Protein AF-K0DRG7-F1 (afdb_monomer_lite)

Secondary structure (DSSP, 8-state):
-----------PPPHHHHHHHSEETTEEEEEHHHHHTT-TTEEEEEEEEEE-TTS-EEEEEEEEETTHHHHHHHHHHHHHHHHHHHHHHHHHHHHHHHHHHHHHHHHHHHHHHHHHHHHHHHHHHHHHHHHHHHHH--HHHHHHHHHHHHHHHHHHHHHHHHHHHHHHHHHHHHHHHHHHHHHHHHHHHHHHHHHHHHTTEEEEEEEEEEEEETTEEEEEEEEEEEEETTS-EEEEE--HHHHHHHHHH--SHHHHHHHHT--TT--TT------

Radius of gyration: 38.52 Å; chains: 1; bounding box: 85×44×121 Å

Organism: NCBI:txid1229205

Structure (mmCIF, N/CA/C/O backbone):
data_AF-K0DRG7-F1
#
_entry.id   AF-K0DRG7-F1
#
loop_
_atom_site.group_PDB
_atom_site.id
_atom_site.type_symbol
_atom_site.label_atom_id
_atom_site.label_alt_id
_atom_site.label_comp_id
_atom_site.label_asym_id
_atom_site.label_entity_id
_atom_site.label_seq_id
_atom_site.pdbx_PDB_ins_code
_atom_site.Cartn_x
_atom_site.Cartn_y
_atom_site.Cartn_z
_atom_site.occupancy
_atom_site.B_iso_or_equiv
_atom_site.auth_seq_id
_atom_site.auth_comp_id
_atom_site.auth_asym_id
_atom_site.auth_atom_id
_atom_site.pdbx_PDB_model_num
ATOM 1 N N . MET A 1 1 ? 24.319 -29.461 -66.890 1.00 42.97 1 MET A N 1
ATOM 2 C CA . MET A 1 1 ? 23.673 -28.147 -66.687 1.00 42.97 1 MET A CA 1
ATOM 3 C C . MET A 1 1 ? 23.639 -27.873 -65.197 1.00 42.97 1 MET A C 1
ATOM 5 O O . MET A 1 1 ? 22.860 -28.497 -64.493 1.00 42.97 1 MET A O 1
ATOM 9 N N . ALA A 1 2 ? 24.553 -27.031 -64.718 1.00 39.72 2 ALA A N 1
ATOM 10 C CA . ALA A 1 2 ? 24.544 -26.534 -63.350 1.00 39.72 2 ALA A CA 1
ATOM 11 C C . ALA A 1 2 ? 23.590 -25.335 -63.303 1.00 39.72 2 ALA A C 1
ATOM 13 O O . ALA A 1 2 ? 23.830 -24.336 -63.978 1.00 39.72 2 ALA A O 1
ATOM 14 N N . ILE A 1 3 ? 22.486 -25.463 -62.570 1.00 45.25 3 ILE A N 1
ATOM 15 C CA . ILE A 1 3 ? 21.586 -24.344 -62.294 1.00 45.25 3 ILE A CA 1
ATOM 16 C C . ILE A 1 3 ? 22.176 -23.636 -61.076 1.00 45.25 3 ILE A C 1
ATOM 18 O O . ILE A 1 3 ? 22.049 -24.099 -59.946 1.00 45.25 3 ILE A O 1
ATOM 22 N N . LEU A 1 4 ? 22.915 -22.559 -61.347 1.00 39.53 4 LEU A N 1
ATOM 23 C CA . LEU A 1 4 ? 23.372 -21.602 -60.347 1.00 39.53 4 LEU A CA 1
ATOM 24 C C . LEU A 1 4 ? 22.133 -20.921 -59.753 1.00 39.53 4 LEU A C 1
ATOM 26 O O . LEU A 1 4 ? 21.532 -20.050 -60.380 1.00 39.53 4 LEU A O 1
ATOM 30 N N . SER A 1 5 ? 21.746 -21.324 -58.547 1.00 42.12 5 SER A N 1
ATOM 31 C CA . SER A 1 5 ? 20.811 -20.562 -57.727 1.00 42.12 5 SER A CA 1
ATOM 32 C C . SER A 1 5 ? 21.504 -19.273 -57.291 1.00 42.12 5 SER A C 1
ATOM 34 O O . SER A 1 5 ? 22.385 -19.298 -56.431 1.00 42.12 5 SER A O 1
ATOM 36 N N . LEU A 1 6 ? 21.128 -18.146 -57.900 1.00 44.09 6 LEU A N 1
ATOM 37 C CA . LEU A 1 6 ? 21.465 -16.828 -57.377 1.00 44.09 6 LEU A CA 1
ATOM 38 C C . LEU A 1 6 ? 20.760 -16.660 -56.027 1.00 44.09 6 LEU A C 1
ATOM 40 O O . LEU A 1 6 ? 19.561 -16.394 -55.968 1.00 44.09 6 LEU A O 1
ATOM 44 N N . ALA A 1 7 ? 21.507 -16.821 -54.938 1.00 47.91 7 ALA A N 1
ATOM 45 C CA . ALA A 1 7 ? 21.098 -16.305 -53.645 1.00 47.91 7 ALA A CA 1
ATOM 46 C C . ALA A 1 7 ? 21.121 -14.773 -53.738 1.00 47.91 7 ALA A C 1
ATOM 48 O O . ALA A 1 7 ? 22.188 -14.160 -53.764 1.00 47.91 7 ALA A O 1
ATOM 49 N N . LEU A 1 8 ? 19.943 -14.151 -53.824 1.00 41.03 8 LEU A N 1
ATOM 50 C CA . LEU A 1 8 ? 19.800 -12.729 -53.538 1.00 41.03 8 LEU A CA 1
ATOM 51 C C . LEU A 1 8 ? 20.093 -12.524 -52.048 1.00 41.03 8 LEU A C 1
ATOM 53 O O . LEU A 1 8 ? 19.202 -12.630 -51.209 1.00 41.03 8 LEU A O 1
ATOM 57 N N . SER A 1 9 ? 21.344 -12.221 -51.708 1.00 43.31 9 SER A N 1
ATOM 58 C CA . SER A 1 9 ? 21.658 -11.543 -50.455 1.00 43.31 9 SER A CA 1
ATOM 59 C C . SER A 1 9 ? 21.127 -10.116 -50.573 1.00 43.31 9 SER A C 1
ATOM 61 O O . SER A 1 9 ? 21.830 -9.209 -51.021 1.00 43.31 9 SER A O 1
ATOM 63 N N . GLY A 1 10 ? 19.851 -9.917 -50.243 1.00 41.44 10 GLY A N 1
ATOM 64 C CA . GLY A 1 10 ? 19.375 -8.580 -49.932 1.00 41.44 10 GLY A CA 1
ATOM 65 C C . GLY A 1 10 ? 20.238 -8.044 -48.794 1.00 41.44 10 GLY A C 1
ATOM 66 O O . GLY A 1 10 ? 20.389 -8.717 -47.775 1.00 41.44 10 GLY A O 1
ATOM 67 N N . CYS A 1 11 ? 20.816 -6.855 -48.962 1.00 50.50 11 CYS A N 1
ATOM 68 C CA . CYS A 1 11 ? 21.321 -6.049 -47.854 1.00 50.50 11 CYS A CA 1
ATOM 69 C C . CYS A 1 11 ? 20.120 -5.637 -46.985 1.00 50.50 11 CYS A C 1
ATOM 71 O O . CYS A 1 11 ? 19.669 -4.494 -47.026 1.00 50.50 11 CYS A O 1
ATOM 73 N N . GLY A 1 12 ? 19.518 -6.606 -46.298 1.00 52.09 12 GLY A N 1
ATOM 74 C CA . GLY A 1 12 ? 18.404 -6.401 -45.391 1.00 52.09 12 GLY A CA 1
ATOM 75 C C . GLY A 1 12 ? 18.933 -5.716 -44.146 1.00 52.09 12 GLY A C 1
ATOM 76 O O . GLY A 1 12 ? 19.851 -6.225 -43.505 1.00 52.09 12 GLY A O 1
ATOM 77 N N . ARG A 1 13 ? 18.387 -4.541 -43.827 1.00 65.19 13 ARG A N 1
ATOM 78 C CA . ARG A 1 13 ? 18.571 -3.932 -42.506 1.00 65.19 13 ARG A CA 1
ATOM 79 C C . ARG A 1 13 ? 18.135 -4.944 -41.448 1.00 65.19 13 ARG A C 1
ATOM 81 O O . ARG A 1 13 ? 17.133 -5.627 -41.653 1.00 65.19 13 ARG A O 1
ATOM 88 N N . SER A 1 14 ? 18.878 -5.043 -40.348 1.00 87.44 14 SER A N 1
ATOM 89 C CA . SER A 1 14 ? 18.466 -5.912 -39.245 1.00 87.44 14 SER A CA 1
ATOM 90 C C . SER A 1 14 ? 17.139 -5.423 -38.651 1.00 87.44 14 SER A C 1
ATOM 92 O O . SER A 1 14 ? 16.762 -4.254 -38.798 1.00 87.44 14 SER A O 1
ATOM 94 N N . GLU A 1 15 ? 16.409 -6.290 -37.954 1.00 91.44 15 GLU A N 1
ATOM 95 C CA . GLU A 1 15 ? 15.180 -5.894 -37.261 1.00 91.44 15 GLU A CA 1
ATOM 96 C C . GLU A 1 15 ? 15.457 -4.802 -36.217 1.00 91.44 15 GLU A C 1
ATOM 98 O O . GLU A 1 15 ? 14.651 -3.887 -36.053 1.00 91.44 15 GLU A O 1
ATOM 103 N N . ILE A 1 16 ? 16.638 -4.830 -35.589 1.00 94.56 16 ILE A N 1
ATOM 104 C CA . ILE A 1 16 ? 17.110 -3.770 -34.687 1.00 94.56 16 ILE A CA 1
ATOM 105 C C . ILE A 1 16 ? 17.242 -2.441 -35.439 1.00 94.56 16 ILE A C 1
ATOM 107 O O . ILE A 1 16 ? 16.721 -1.428 -34.976 1.00 94.56 16 ILE A O 1
ATOM 111 N N . ASP A 1 17 ? 17.883 -2.429 -36.611 1.00 94.38 17 ASP A N 1
ATOM 112 C CA . ASP A 1 17 ? 18.026 -1.210 -37.423 1.00 94.38 17 ASP A CA 1
ATOM 113 C C . ASP A 1 17 ? 16.666 -0.669 -37.884 1.00 94.38 17 ASP A C 1
ATOM 115 O O . ASP A 1 17 ? 16.468 0.543 -37.977 1.00 94.38 17 ASP A O 1
ATOM 119 N N . THR A 1 18 ? 15.713 -1.567 -38.147 1.00 94.50 18 THR A N 1
ATOM 120 C CA . THR A 1 18 ? 14.335 -1.215 -38.518 1.00 94.50 18 THR A CA 1
ATOM 121 C C . THR A 1 18 ? 13.626 -0.492 -37.373 1.00 94.50 18 THR A C 1
ATOM 123 O O . THR A 1 18 ? 13.052 0.580 -37.582 1.00 94.50 18 THR A O 1
ATOM 126 N N . VAL A 1 19 ? 13.726 -1.010 -36.144 1.00 96.31 19 VAL A N 1
ATOM 127 C CA . VAL A 1 19 ? 13.181 -0.337 -34.953 1.00 96.31 19 VAL A CA 1
ATOM 128 C C . VAL A 1 19 ? 13.876 0.997 -34.715 1.00 96.31 19 VAL A C 1
ATOM 130 O O . VAL A 1 19 ? 13.210 2.019 -34.585 1.00 96.31 19 VAL A O 1
ATOM 133 N N . LYS A 1 20 ? 15.209 1.025 -34.735 1.00 96.62 20 LYS A N 1
ATOM 134 C CA . LYS A 1 20 ? 16.002 2.242 -34.521 1.00 96.62 20 LYS A CA 1
ATOM 135 C C . LYS A 1 20 ? 15.652 3.382 -35.475 1.00 96.62 20 LYS A C 1
ATOM 137 O O . LYS A 1 20 ? 15.622 4.539 -35.055 1.00 96.62 20 LYS A O 1
ATOM 142 N N . ALA A 1 21 ? 15.373 3.062 -36.738 1.00 95.62 21 ALA A N 1
ATOM 143 C CA . ALA A 1 21 ? 15.009 4.032 -37.767 1.00 95.62 21 ALA A CA 1
ATOM 144 C C . ALA A 1 21 ? 13.535 4.480 -37.715 1.00 95.62 21 ALA A C 1
ATOM 146 O O . ALA A 1 21 ? 13.167 5.426 -38.412 1.00 95.62 21 ALA A O 1
ATOM 147 N N . THR A 1 22 ? 12.688 3.821 -36.921 1.00 95.44 22 THR A N 1
ATOM 148 C CA . THR A 1 22 ? 11.259 4.144 -36.835 1.00 95.44 22 THR A CA 1
ATOM 149 C C . THR A 1 22 ? 11.039 5.423 -36.028 1.00 95.44 22 THR A C 1
ATOM 151 O O . THR A 1 22 ? 11.614 5.596 -34.950 1.00 95.44 22 THR A O 1
ATOM 154 N N . ALA A 1 23 ? 10.203 6.323 -36.557 1.00 95.44 23 ALA A N 1
ATOM 155 C CA . ALA A 1 23 ? 9.809 7.557 -35.883 1.00 95.44 23 ALA A CA 1
ATOM 156 C C . ALA A 1 23 ? 8.983 7.257 -34.623 1.00 95.44 23 ALA A C 1
ATOM 158 O O . ALA A 1 23 ? 8.126 6.372 -34.624 1.00 95.44 23 ALA A O 1
ATOM 159 N N . VAL A 1 24 ? 9.218 8.011 -33.552 1.00 92.75 24 VAL A N 1
ATOM 160 C CA . VAL A 1 24 ? 8.473 7.860 -32.302 1.00 92.75 24 VAL A CA 1
ATOM 161 C C . VAL A 1 24 ? 7.057 8.420 -32.498 1.00 92.75 24 VAL A C 1
ATOM 163 O O . VAL A 1 24 ? 6.919 9.593 -32.840 1.00 92.75 24 VAL A O 1
ATOM 166 N N . PRO A 1 25 ? 5.978 7.648 -32.256 1.00 89.25 25 PRO A N 1
ATOM 167 C CA . PRO A 1 25 ? 4.611 8.127 -32.496 1.00 89.25 25 PRO A CA 1
ATOM 168 C C . PRO A 1 25 ? 4.225 9.380 -31.695 1.00 89.25 25 PRO A C 1
ATOM 170 O O . PRO A 1 25 ? 3.338 10.126 -32.099 1.00 89.25 25 PRO A O 1
ATOM 173 N N . GLN A 1 26 ? 4.859 9.591 -30.539 1.00 87.56 26 GLN A N 1
ATOM 174 C CA . GLN A 1 26 ? 4.627 10.736 -29.656 1.00 87.56 26 GLN A CA 1
ATOM 175 C C . GLN A 1 26 ? 5.288 12.023 -30.165 1.00 87.56 26 GLN A C 1
ATOM 177 O O . GLN A 1 26 ? 4.790 13.103 -29.859 1.00 87.56 26 GLN A O 1
ATOM 182 N N . ASP A 1 27 ? 6.384 11.905 -30.917 1.00 90.44 27 ASP A N 1
ATOM 183 C CA . ASP A 1 27 ? 7.115 13.022 -31.507 1.00 90.44 27 ASP A CA 1
ATOM 184 C C . ASP A 1 27 ? 7.901 12.535 -32.733 1.00 90.44 27 ASP A C 1
ATOM 186 O O . ASP A 1 27 ? 8.969 11.928 -32.623 1.00 90.44 27 ASP A O 1
ATOM 190 N N . ALA A 1 28 ? 7.365 12.825 -33.919 1.00 91.50 28 ALA A N 1
ATOM 191 C CA . ALA A 1 28 ? 7.943 12.387 -35.185 1.00 91.50 28 ALA A CA 1
ATOM 192 C C . ALA A 1 28 ? 9.270 13.088 -35.540 1.00 91.50 28 ALA A C 1
ATOM 194 O O . ALA A 1 28 ? 9.889 12.728 -36.542 1.00 91.50 28 ALA A O 1
ATOM 195 N N . THR A 1 29 ? 9.722 14.072 -34.752 1.00 93.12 29 THR A N 1
ATOM 196 C CA . THR A 1 29 ? 11.064 14.661 -34.906 1.00 93.12 29 THR A CA 1
ATOM 197 C C . THR A 1 29 ? 12.173 13.732 -34.398 1.00 93.12 29 THR A C 1
ATOM 199 O O . THR A 1 29 ? 13.338 13.914 -34.755 1.00 93.12 29 THR A O 1
ATOM 202 N N . HIS A 1 30 ? 11.809 12.699 -33.632 1.00 93.81 30 HIS A N 1
ATOM 203 C CA . HI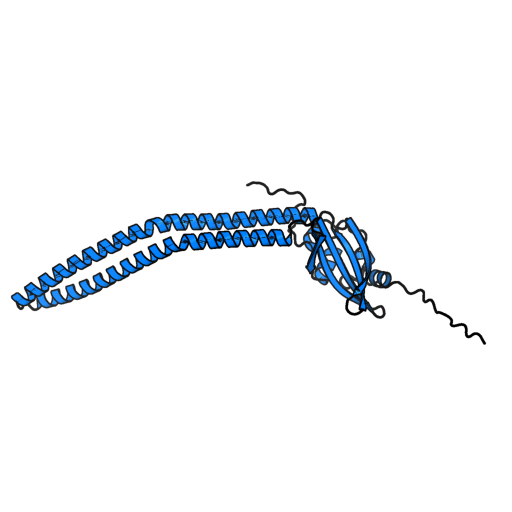S A 1 30 ? 12.711 11.692 -33.090 1.00 93.81 30 HIS A CA 1
ATOM 204 C C . HIS A 1 30 ? 12.461 10.308 -33.699 1.00 93.81 30 HIS A C 1
ATOM 206 O O . HIS A 1 30 ? 11.327 9.903 -33.950 1.00 93.81 30 HIS A O 1
ATOM 212 N N . THR A 1 31 ? 13.533 9.534 -33.869 1.00 96.56 31 THR A N 1
ATOM 213 C CA . THR A 1 31 ? 13.463 8.070 -34.008 1.00 96.56 31 THR A CA 1
ATOM 214 C C . THR A 1 31 ? 13.705 7.385 -32.666 1.00 96.56 31 THR A C 1
ATOM 216 O O . THR A 1 31 ? 14.250 8.008 -31.747 1.00 96.56 31 THR A O 1
ATOM 219 N N . TYR A 1 32 ? 13.363 6.096 -32.549 1.00 96.38 32 TYR A N 1
ATOM 220 C CA . TYR A 1 32 ? 13.663 5.327 -31.334 1.00 96.38 32 TYR A CA 1
ATOM 221 C C . TYR A 1 32 ? 15.152 5.338 -30.973 1.00 96.38 32 TYR A C 1
ATOM 223 O O . TYR A 1 32 ? 15.476 5.433 -29.793 1.00 96.38 32 TYR A O 1
ATOM 231 N N . ASP A 1 33 ? 16.053 5.320 -31.958 1.00 96.19 33 ASP A N 1
ATOM 232 C CA . ASP A 1 33 ? 17.493 5.463 -31.705 1.00 96.19 33 ASP A CA 1
ATOM 233 C C . ASP A 1 33 ? 17.803 6.811 -31.035 1.00 96.19 33 ASP A C 1
ATOM 235 O O . ASP A 1 33 ? 18.326 6.859 -29.926 1.00 96.19 33 ASP A O 1
ATOM 239 N N . THR A 1 34 ? 17.365 7.926 -31.630 1.00 94.75 34 THR A N 1
ATOM 240 C CA . THR A 1 34 ? 17.645 9.267 -31.077 1.00 94.75 34 THR A CA 1
ATOM 241 C C . THR A 1 34 ? 17.002 9.517 -29.706 1.00 94.75 34 THR A C 1
ATOM 243 O O . THR A 1 34 ? 17.569 10.237 -28.873 1.00 94.75 34 THR A O 1
ATOM 246 N N . ALA A 1 35 ? 15.834 8.916 -29.457 1.00 94.38 35 ALA A N 1
ATOM 247 C CA . ALA A 1 35 ? 15.142 9.008 -28.180 1.00 94.38 35 ALA A CA 1
ATOM 248 C C . ALA A 1 35 ? 15.889 8.229 -27.084 1.00 94.38 35 ALA A C 1
ATOM 250 O O . ALA A 1 35 ? 16.091 8.748 -25.988 1.00 94.38 35 ALA A O 1
ATOM 251 N N . LEU A 1 36 ? 16.348 7.010 -27.383 1.00 96.06 36 LEU A N 1
ATOM 252 C CA . LEU A 1 36 ? 16.881 6.079 -26.384 1.00 96.06 36 LEU A CA 1
ATOM 253 C C . LEU A 1 36 ? 18.401 6.173 -26.182 1.00 96.06 36 LEU A C 1
ATOM 255 O O . LEU A 1 36 ? 18.897 5.790 -25.120 1.00 96.06 36 LEU A O 1
ATOM 259 N N . SER A 1 37 ? 19.152 6.704 -27.148 1.00 92.75 37 SER A N 1
ATOM 260 C CA . SER A 1 37 ? 20.609 6.851 -27.047 1.00 92.75 37 SER A CA 1
ATOM 261 C C . SER A 1 37 ? 21.047 7.988 -26.115 1.00 92.75 37 SER A C 1
ATOM 263 O O . SER A 1 37 ? 20.345 8.983 -25.946 1.00 92.75 37 SER A O 1
ATOM 265 N N . ASN A 1 38 ? 22.254 7.874 -25.545 1.00 89.06 38 ASN A N 1
ATOM 266 C CA . ASN A 1 38 ? 22.952 8.940 -24.803 1.00 89.06 38 ASN A CA 1
ATOM 267 C C . ASN A 1 38 ? 22.143 9.589 -23.659 1.00 89.06 38 ASN A C 1
ATOM 269 O O . ASN A 1 38 ? 22.305 10.775 -23.371 1.00 89.06 38 ASN A O 1
ATOM 273 N N . ARG A 1 39 ? 21.244 8.838 -23.013 1.00 94.44 39 ARG A N 1
ATOM 274 C CA . ARG A 1 39 ? 20.448 9.339 -21.881 1.00 94.44 39 ARG A CA 1
ATOM 275 C C . ARG A 1 39 ? 21.298 9.358 -20.613 1.00 94.44 39 ARG A C 1
ATOM 277 O O . ARG A 1 39 ? 21.927 8.354 -20.290 1.00 94.44 39 ARG A O 1
ATOM 284 N N . SER A 1 40 ? 21.300 10.465 -19.870 1.00 94.31 40 SER A N 1
ATOM 285 C CA . SER A 1 40 ? 22.054 10.569 -18.609 1.00 94.31 40 SER A CA 1
ATOM 286 C C . SER A 1 40 ? 21.462 9.705 -17.490 1.00 94.31 40 SER A C 1
ATOM 288 O O . SER A 1 40 ? 22.193 9.310 -16.579 1.00 94.31 40 SER A O 1
ATOM 290 N N . SER A 1 41 ? 20.177 9.353 -17.608 1.00 94.75 41 SER A N 1
ATOM 291 C CA . SER A 1 41 ? 19.481 8.342 -16.808 1.00 94.75 41 SER A CA 1
ATOM 292 C C . SER A 1 41 ? 20.005 6.919 -17.027 1.00 94.75 41 SER A C 1
ATOM 294 O O . SER A 1 41 ? 19.775 6.045 -16.190 1.00 94.75 41 SER A O 1
ATOM 296 N N . CYS A 1 42 ? 20.721 6.665 -18.129 1.00 96.88 42 CYS A N 1
ATOM 297 C CA . CYS A 1 42 ? 21.173 5.338 -18.514 1.00 96.88 42 CYS A CA 1
ATOM 298 C C . CYS A 1 42 ? 22.654 5.124 -18.211 1.00 96.88 42 CYS A C 1
ATOM 300 O O . CYS A 1 42 ? 23.522 5.825 -18.725 1.00 96.88 42 CYS A O 1
ATOM 302 N N . LYS A 1 43 ? 22.964 4.117 -17.393 1.00 95.75 43 LYS A N 1
ATOM 303 C CA . LYS A 1 43 ? 24.348 3.730 -17.096 1.00 95.75 43 LYS A CA 1
ATOM 304 C C . LYS A 1 43 ? 24.952 2.873 -18.205 1.00 95.75 43 LYS A C 1
ATOM 306 O O . LYS A 1 43 ? 26.132 3.012 -18.515 1.00 95.75 43 LYS A O 1
ATOM 311 N N . LYS A 1 44 ? 24.162 1.951 -18.747 1.00 95.56 44 LYS A N 1
ATOM 312 C CA . LYS A 1 44 ? 24.544 1.064 -19.845 1.00 95.56 44 LYS A CA 1
ATOM 313 C C . LYS A 1 44 ? 23.289 0.657 -20.592 1.00 95.56 44 LYS A C 1
ATOM 315 O O . LYS A 1 44 ? 22.337 0.217 -19.949 1.00 95.56 44 LYS A O 1
ATOM 320 N N . ASP A 1 45 ? 23.325 0.741 -21.912 1.00 96.19 45 ASP A N 1
ATOM 321 C CA . ASP A 1 45 ? 22.271 0.229 -22.769 1.00 96.19 45 ASP A CA 1
ATOM 322 C C . ASP A 1 45 ? 22.724 -0.928 -23.662 1.00 96.19 45 ASP A C 1
ATOM 324 O O . ASP A 1 45 ? 23.914 -1.122 -23.926 1.00 96.19 45 ASP A O 1
ATOM 328 N N . GLU A 1 46 ? 21.754 -1.725 -24.095 1.00 96.25 46 GLU A N 1
ATOM 329 C CA . GLU A 1 46 ? 21.940 -2.802 -25.054 1.00 96.25 46 GLU A CA 1
ATOM 330 C C . GLU A 1 46 ? 20.697 -2.985 -25.926 1.00 96.25 46 GLU A C 1
ATOM 332 O O . GLU A 1 46 ? 19.565 -2.751 -25.499 1.00 96.25 46 GLU A O 1
ATOM 337 N N . TRP A 1 47 ? 20.938 -3.417 -27.161 1.00 97.25 47 TRP A N 1
ATOM 338 C CA . TRP A 1 47 ? 19.910 -3.815 -28.110 1.00 97.25 47 TRP A CA 1
ATOM 339 C C . TRP A 1 47 ? 20.121 -5.276 -28.459 1.00 97.25 47 TRP A C 1
ATOM 341 O O . TRP A 1 47 ? 21.238 -5.681 -28.788 1.00 97.25 47 TRP A O 1
ATOM 351 N N . HIS A 1 48 ? 19.053 -6.059 -28.444 1.00 95.81 48 HIS A N 1
ATOM 352 C CA . HIS A 1 48 ? 19.094 -7.428 -28.938 1.00 95.81 48 HIS A CA 1
ATOM 353 C C . HIS A 1 48 ? 17.772 -7.805 -29.601 1.00 95.81 48 HIS A C 1
ATOM 355 O O . HIS A 1 48 ? 16.784 -7.073 -29.540 1.00 95.81 48 HIS A O 1
ATOM 361 N N . SER A 1 49 ? 17.785 -8.929 -30.309 1.00 95.19 49 SER A N 1
ATOM 362 C CA . SER A 1 49 ? 16.588 -9.491 -30.920 1.00 95.19 49 SER A CA 1
ATOM 363 C C . SER A 1 49 ? 16.504 -10.977 -30.616 1.00 95.19 49 SER A C 1
ATOM 365 O O . SER A 1 49 ? 17.522 -11.670 -30.566 1.00 95.19 49 SER A O 1
ATOM 367 N N . PHE A 1 50 ? 15.289 -11.461 -30.391 1.00 94.38 50 PHE A N 1
ATOM 368 C CA . PHE A 1 50 ? 15.020 -12.857 -30.074 1.00 94.38 50 PHE A CA 1
ATOM 369 C C . PHE A 1 50 ? 13.652 -13.283 -30.613 1.00 94.38 50 PHE A C 1
ATOM 371 O O . PHE A 1 50 ? 12.869 -12.468 -31.107 1.00 94.38 50 PHE A O 1
ATOM 378 N N . LYS A 1 51 ? 13.373 -14.587 -30.556 1.00 93.38 51 LYS A N 1
ATOM 379 C CA . LYS A 1 51 ? 12.059 -15.150 -30.873 1.00 93.38 51 LYS A CA 1
ATOM 380 C C . LYS A 1 51 ? 11.289 -15.389 -29.583 1.00 93.38 51 LYS A C 1
ATOM 382 O O . LYS A 1 51 ? 11.829 -16.005 -28.669 1.00 93.38 51 LYS A O 1
ATOM 387 N N . ASP A 1 52 ? 10.055 -14.901 -29.509 1.00 91.31 52 ASP A N 1
ATOM 388 C CA . ASP A 1 52 ? 9.174 -15.217 -28.382 1.00 91.31 52 ASP A CA 1
ATOM 389 C C . ASP A 1 52 ? 8.594 -16.641 -28.484 1.00 91.31 52 ASP A C 1
ATOM 391 O O . ASP A 1 52 ? 8.845 -17.370 -29.446 1.00 91.31 52 ASP A O 1
ATOM 395 N N . GLU A 1 53 ? 7.783 -17.034 -27.501 1.00 92.44 53 GLU A N 1
ATOM 396 C CA . GLU A 1 53 ? 7.145 -18.360 -27.432 1.00 92.44 53 GLU A CA 1
ATOM 397 C C . GLU A 1 53 ? 6.246 -18.678 -28.641 1.00 92.44 53 GLU A C 1
ATOM 399 O O . GLU A 1 53 ? 5.975 -19.840 -28.936 1.00 92.44 53 GLU A O 1
ATOM 404 N N . THR A 1 54 ? 5.811 -17.652 -29.376 1.00 91.88 54 THR A N 1
ATOM 405 C CA . THR A 1 54 ? 4.993 -17.773 -30.591 1.00 91.88 54 THR A CA 1
ATOM 406 C C . THR A 1 54 ? 5.808 -17.611 -31.878 1.00 91.88 54 THR A C 1
ATOM 408 O O . THR A 1 54 ? 5.244 -17.465 -32.963 1.00 91.88 54 THR A O 1
ATOM 411 N N . ASN A 1 55 ? 7.140 -17.650 -31.775 1.00 89.50 55 ASN A N 1
ATOM 412 C CA . ASN A 1 55 ? 8.094 -17.500 -32.872 1.00 89.50 55 ASN A CA 1
ATOM 413 C C . ASN A 1 55 ? 8.030 -16.133 -33.594 1.00 89.50 55 ASN A C 1
ATOM 415 O O . ASN A 1 55 ? 8.453 -15.999 -34.751 1.00 89.50 55 ASN A O 1
ATOM 419 N N . ARG A 1 56 ? 7.535 -15.088 -32.919 1.00 90.12 56 ARG A N 1
ATOM 420 C CA . ARG A 1 56 ? 7.577 -13.705 -33.423 1.00 90.12 56 ARG A CA 1
ATOM 421 C C . ARG A 1 56 ? 8.940 -13.090 -33.132 1.00 90.12 56 ARG A C 1
ATOM 423 O O . ARG A 1 56 ? 9.518 -13.352 -32.080 1.00 90.12 56 ARG A O 1
ATOM 430 N N . THR A 1 57 ? 9.455 -12.262 -34.045 1.00 93.56 57 THR A N 1
ATOM 431 C CA . THR A 1 57 ? 10.664 -11.474 -33.762 1.00 93.56 57 THR A CA 1
ATOM 432 C C . THR A 1 57 ? 10.326 -10.369 -32.769 1.00 93.56 57 THR A C 1
ATOM 434 O O . THR A 1 57 ? 9.453 -9.539 -33.035 1.00 93.56 57 THR A O 1
ATOM 437 N N . VAL A 1 58 ? 11.035 -10.362 -31.645 1.00 96.31 58 VAL A N 1
ATOM 438 C CA . VAL A 1 58 ? 11.033 -9.285 -30.660 1.00 96.31 58 VAL A CA 1
ATOM 439 C C . VAL A 1 58 ? 12.372 -8.575 -30.737 1.00 96.31 58 VAL A C 1
ATOM 441 O O . VAL A 1 58 ? 13.419 -9.219 -30.701 1.00 96.31 58 VAL A O 1
ATOM 444 N N . VAL A 1 59 ? 12.335 -7.254 -30.842 1.00 97.81 59 VAL A N 1
ATOM 445 C CA . VAL A 1 59 ? 13.496 -6.392 -30.622 1.00 97.81 59 VAL A CA 1
ATOM 446 C C . VAL A 1 59 ? 13.355 -5.798 -29.233 1.00 97.81 59 VAL A C 1
ATOM 448 O O . VAL A 1 59 ? 12.294 -5.276 -28.899 1.00 97.81 59 VAL A O 1
ATOM 451 N N . GLU A 1 60 ? 14.410 -5.877 -28.433 1.00 98.06 60 GLU A N 1
ATOM 452 C CA . GLU A 1 60 ? 14.465 -5.306 -27.095 1.00 98.06 60 GLU A CA 1
ATOM 453 C C . GLU A 1 60 ? 15.572 -4.259 -27.020 1.00 98.06 60 GLU A C 1
ATOM 455 O O . GLU A 1 60 ? 16.710 -4.500 -27.426 1.00 98.06 60 GLU A O 1
ATOM 460 N N . TYR A 1 61 ? 15.223 -3.112 -26.453 1.00 98.25 61 TYR A N 1
ATOM 461 C CA . TYR A 1 61 ? 16.168 -2.169 -25.888 1.00 98.25 61 TYR A CA 1
ATOM 462 C C . TYR A 1 61 ? 16.116 -2.280 -24.372 1.00 98.25 61 TYR A C 1
ATOM 464 O O . TYR A 1 61 ? 15.035 -2.244 -23.777 1.00 98.25 61 TYR A O 1
ATOM 472 N N . ARG A 1 62 ? 17.286 -2.354 -23.747 1.00 97.75 62 ARG A N 1
ATOM 473 C CA . ARG A 1 62 ? 17.436 -2.363 -22.298 1.00 97.75 62 ARG A CA 1
ATOM 474 C C . ARG A 1 62 ? 18.391 -1.272 -21.873 1.00 97.75 62 ARG A C 1
ATOM 476 O O . ARG A 1 62 ? 19.454 -1.112 -22.456 1.00 97.75 62 ARG A O 1
ATOM 483 N N . CYS A 1 63 ? 18.037 -0.591 -20.796 1.00 97.75 63 CYS A N 1
ATOM 484 C CA . CYS A 1 63 ? 18.866 0.388 -20.128 1.00 97.75 63 CYS A CA 1
ATOM 485 C C . CYS A 1 63 ? 18.994 0.053 -18.640 1.00 97.75 63 CYS A C 1
ATOM 487 O O . CYS A 1 63 ? 17.997 0.012 -17.925 1.00 97.75 63 CYS A O 1
ATOM 489 N N . GLU A 1 64 ? 20.211 -0.154 -18.138 1.00 97.75 64 GLU A N 1
ATOM 490 C CA . GLU A 1 64 ? 20.476 -0.143 -16.696 1.00 97.75 64 GLU A CA 1
ATOM 491 C C . GLU A 1 64 ? 20.341 1.293 -16.176 1.00 97.75 64 GLU A C 1
ATOM 493 O O . GLU A 1 64 ? 21.152 2.159 -16.511 1.00 97.75 64 GLU A O 1
ATOM 498 N N . LEU A 1 65 ? 19.323 1.540 -15.349 1.00 97.56 65 LEU A N 1
ATOM 499 C CA . LEU A 1 65 ? 19.044 2.863 -14.801 1.00 97.56 65 LEU A CA 1
ATOM 500 C C . LEU A 1 65 ? 20.146 3.274 -13.827 1.00 97.56 65 LEU A C 1
ATOM 502 O O . LEU A 1 65 ? 20.475 2.561 -12.869 1.00 97.56 65 LEU A O 1
ATOM 506 N N . LYS A 1 66 ? 20.705 4.459 -14.053 1.00 95.81 66 LYS A N 1
ATOM 507 C CA . LYS A 1 66 ? 21.708 5.050 -13.178 1.00 95.81 66 LYS A CA 1
ATOM 508 C C . LYS A 1 66 ? 21.099 5.273 -11.796 1.00 95.81 66 LYS A C 1
ATOM 510 O O . LYS A 1 66 ? 19.997 5.784 -11.668 1.00 95.81 66 LYS A O 1
ATOM 515 N N . SER A 1 67 ? 21.806 4.832 -10.757 1.00 94.00 67 SER A N 1
ATOM 516 C CA . SER A 1 67 ? 21.357 4.915 -9.359 1.00 94.00 67 SER A CA 1
ATOM 517 C C . SER A 1 67 ? 20.025 4.212 -9.040 1.00 94.00 67 SER A C 1
ATOM 519 O O . SER A 1 67 ? 19.588 4.286 -7.897 1.00 94.00 67 SER A O 1
ATOM 521 N N . GLY A 1 68 ? 19.407 3.471 -9.971 1.00 95.81 68 GLY A N 1
ATOM 522 C CA . GLY A 1 68 ? 18.061 2.917 -9.778 1.00 95.81 68 GLY A CA 1
ATOM 523 C C . GLY A 1 68 ? 17.948 1.971 -8.578 1.00 95.81 68 GLY A C 1
ATOM 524 O O . GLY A 1 68 ? 17.019 2.079 -7.784 1.00 95.81 68 GLY A O 1
ATOM 525 N N . ALA A 1 69 ? 18.938 1.095 -8.374 1.00 95.81 69 ALA A N 1
ATOM 526 C CA . ALA A 1 69 ? 18.971 0.215 -7.201 1.00 95.81 69 ALA A CA 1
ATOM 527 C C . ALA A 1 69 ? 19.121 0.997 -5.882 1.00 95.81 69 ALA A C 1
ATOM 529 O O . ALA A 1 69 ? 18.445 0.695 -4.902 1.00 95.81 69 ALA A O 1
ATOM 530 N N . ALA A 1 70 ? 19.969 2.031 -5.861 1.00 96.00 70 ALA A N 1
ATOM 531 C CA . ALA A 1 70 ? 20.168 2.873 -4.682 1.00 96.00 70 ALA A CA 1
ATOM 532 C C . ALA A 1 70 ? 18.923 3.716 -4.362 1.00 96.00 70 ALA A C 1
ATOM 534 O O . ALA A 1 70 ? 18.568 3.871 -3.194 1.00 96.00 70 ALA A O 1
ATOM 535 N N . LEU A 1 71 ? 18.234 4.212 -5.392 1.00 96.38 71 LEU A N 1
ATOM 536 C CA . LEU A 1 71 ? 16.984 4.949 -5.254 1.00 96.38 71 LEU A CA 1
ATOM 537 C C . LEU A 1 71 ? 15.866 4.056 -4.696 1.00 96.38 71 LEU A C 1
ATOM 539 O O . LEU A 1 71 ? 15.203 4.429 -3.732 1.00 96.38 71 LEU A O 1
ATOM 543 N N . LEU A 1 72 ? 15.705 2.840 -5.228 1.00 96.81 72 LEU A N 1
ATOM 544 C CA . LEU A 1 72 ? 14.740 1.868 -4.701 1.00 96.81 72 LEU A CA 1
ATOM 545 C C . LEU A 1 72 ? 15.072 1.428 -3.272 1.00 96.81 72 LEU A C 1
ATOM 547 O O . LEU A 1 72 ? 14.160 1.196 -2.481 1.00 96.81 72 LEU A O 1
ATOM 551 N N . ALA A 1 73 ? 16.355 1.343 -2.913 1.00 96.56 73 ALA A N 1
ATOM 552 C CA . ALA A 1 73 ? 16.763 1.068 -1.540 1.00 96.56 73 ALA A CA 1
ATOM 553 C C . ALA A 1 73 ? 16.356 2.206 -0.588 1.00 96.56 73 ALA A C 1
ATOM 555 O O . ALA A 1 73 ? 15.802 1.926 0.476 1.00 96.56 73 ALA A O 1
ATOM 556 N N . ALA A 1 74 ? 16.565 3.469 -0.977 1.00 96.25 74 ALA A N 1
ATOM 557 C CA . ALA A 1 74 ? 16.108 4.627 -0.206 1.00 96.25 74 ALA A CA 1
ATOM 558 C C . ALA A 1 74 ? 14.574 4.652 -0.091 1.00 96.25 74 ALA A C 1
ATOM 560 O O . ALA A 1 74 ? 14.029 4.787 1.004 1.00 96.25 74 ALA A O 1
ATOM 561 N N . PHE A 1 75 ? 13.868 4.402 -1.196 1.00 96.50 75 PHE A N 1
ATOM 562 C CA . PHE A 1 75 ? 12.409 4.338 -1.209 1.00 96.50 75 PHE A CA 1
ATOM 563 C C . PHE A 1 75 ? 11.857 3.211 -0.328 1.00 96.50 75 PHE A C 1
ATOM 565 O O . PHE A 1 75 ? 10.890 3.415 0.404 1.00 96.50 75 PHE A O 1
ATOM 572 N N . ARG A 1 76 ? 12.501 2.037 -0.328 1.00 96.50 76 ARG A N 1
ATOM 573 C CA . ARG A 1 76 ? 12.183 0.934 0.589 1.00 96.50 76 ARG A CA 1
ATOM 574 C C . ARG A 1 76 ? 12.306 1.368 2.048 1.00 96.50 76 ARG A C 1
ATOM 576 O O . ARG A 1 76 ? 11.409 1.072 2.829 1.00 96.50 76 ARG A O 1
ATOM 583 N N . GLN A 1 77 ? 13.391 2.051 2.418 1.00 96.44 77 GLN A N 1
ATOM 584 C CA . GLN A 1 77 ? 13.578 2.529 3.792 1.00 96.44 77 GLN A CA 1
ATOM 585 C C . GLN A 1 77 ? 12.500 3.535 4.194 1.00 96.44 77 GLN A C 1
ATOM 587 O O . GLN A 1 77 ? 11.928 3.405 5.272 1.00 96.44 77 GLN A O 1
ATOM 592 N N . GLN A 1 78 ? 12.164 4.473 3.307 1.00 96.31 78 GLN A N 1
ATOM 593 C CA . GLN A 1 78 ? 11.072 5.414 3.542 1.00 96.31 78 GLN A C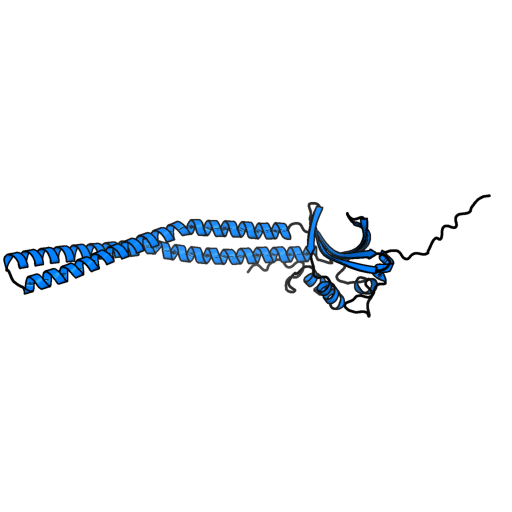A 1
ATOM 594 C C . GLN A 1 78 ? 9.735 4.685 3.744 1.00 96.31 78 GLN A C 1
ATOM 596 O O . GLN A 1 78 ? 9.037 4.944 4.716 1.00 96.31 78 GLN A O 1
ATOM 601 N N . LYS A 1 79 ? 9.405 3.719 2.876 1.00 96.94 79 LYS A N 1
ATOM 602 C CA . LYS A 1 79 ? 8.186 2.902 2.992 1.00 96.94 79 LYS A CA 1
ATOM 603 C C . LYS A 1 79 ? 8.108 2.157 4.324 1.00 96.94 79 LYS A C 1
ATOM 605 O O . LYS A 1 79 ? 7.034 2.112 4.916 1.00 96.94 79 LYS A O 1
ATOM 610 N N . ILE A 1 80 ? 9.219 1.576 4.781 1.00 97.88 80 ILE A N 1
ATOM 611 C CA . ILE A 1 80 ? 9.300 0.902 6.086 1.00 97.88 80 ILE A CA 1
ATOM 612 C C . ILE A 1 80 ? 9.037 1.907 7.209 1.00 97.88 80 ILE A C 1
ATOM 614 O O . ILE A 1 80 ? 8.176 1.652 8.045 1.00 97.88 80 ILE A O 1
ATOM 618 N N . ALA A 1 81 ? 9.729 3.048 7.200 1.00 97.19 81 ALA A N 1
ATOM 619 C CA . ALA A 1 81 ? 9.598 4.069 8.236 1.00 97.19 81 ALA A CA 1
ATOM 620 C C . ALA A 1 81 ? 8.177 4.650 8.310 1.00 97.19 81 ALA A C 1
ATOM 622 O O . ALA A 1 81 ? 7.627 4.784 9.399 1.00 97.19 81 ALA A O 1
ATOM 623 N N . ASP A 1 82 ? 7.567 4.952 7.163 1.00 96.88 82 ASP A N 1
ATOM 624 C CA . ASP A 1 82 ? 6.193 5.456 7.104 1.00 96.88 82 ASP A CA 1
ATOM 625 C C . ASP A 1 82 ? 5.195 4.402 7.591 1.00 96.88 82 ASP A C 1
ATOM 627 O O . ASP A 1 82 ? 4.356 4.708 8.430 1.00 96.88 82 ASP A O 1
ATOM 631 N N . THR A 1 83 ? 5.349 3.142 7.166 1.00 98.19 83 THR A N 1
ATOM 632 C CA . THR A 1 83 ? 4.495 2.037 7.638 1.00 98.19 83 THR A CA 1
ATOM 633 C C . THR A 1 83 ? 4.590 1.883 9.155 1.00 98.19 83 THR A C 1
ATOM 635 O O . THR A 1 83 ? 3.573 1.835 9.836 1.00 98.19 83 THR A O 1
ATOM 638 N N . GLN A 1 84 ? 5.805 1.853 9.706 1.00 97.69 84 GLN A N 1
ATOM 639 C CA . GLN A 1 84 ? 6.010 1.751 11.152 1.00 97.69 84 GLN A CA 1
ATOM 640 C C . GLN A 1 84 ? 5.398 2.939 11.899 1.00 97.69 84 GLN A C 1
ATOM 642 O O . GLN A 1 84 ? 4.776 2.743 12.939 1.00 97.69 84 GLN A O 1
ATOM 647 N N . ARG A 1 85 ? 5.528 4.161 11.368 1.00 98.06 85 ARG A N 1
ATOM 648 C CA . ARG A 1 85 ? 4.915 5.360 11.957 1.00 98.06 85 ARG A CA 1
ATOM 649 C C . ARG A 1 85 ? 3.388 5.270 11.963 1.00 98.06 85 ARG A C 1
ATOM 651 O O . ARG A 1 85 ? 2.771 5.589 12.978 1.00 98.06 85 ARG A O 1
ATOM 658 N N . ASP A 1 86 ? 2.786 4.814 10.868 1.00 97.00 86 ASP A N 1
ATOM 659 C CA . ASP A 1 86 ? 1.334 4.646 10.766 1.00 97.00 86 ASP A CA 1
ATOM 660 C C . ASP A 1 86 ? 0.828 3.640 11.814 1.00 97.00 86 ASP A C 1
ATOM 662 O O . ASP A 1 86 ? -0.112 3.930 12.559 1.00 97.00 86 ASP A O 1
ATOM 666 N N . PHE A 1 87 ? 1.506 2.494 11.955 1.00 97.75 87 PHE A N 1
ATOM 667 C CA . PHE A 1 87 ? 1.160 1.489 12.966 1.00 97.75 87 PHE A CA 1
ATOM 668 C C . PHE A 1 87 ? 1.420 1.952 14.400 1.00 97.75 87 PHE A C 1
ATOM 670 O O . PHE A 1 87 ? 0.595 1.686 15.271 1.00 97.75 87 PHE A O 1
ATOM 677 N N . GLN A 1 88 ? 2.485 2.717 14.659 1.00 97.19 88 GLN A N 1
ATOM 678 C CA . GLN A 1 88 ? 2.683 3.377 15.955 1.00 97.19 88 GLN A CA 1
ATOM 679 C C . GLN A 1 88 ? 1.504 4.288 16.316 1.00 97.19 88 GLN A C 1
ATOM 681 O O . GLN A 1 88 ? 1.062 4.282 17.466 1.00 97.19 88 GLN A O 1
ATOM 686 N N . GLY A 1 89 ? 0.954 5.018 15.341 1.00 96.81 89 GLY A N 1
ATOM 687 C CA . GLY A 1 89 ? -0.265 5.806 15.520 1.00 96.81 89 GLY A CA 1
ATOM 688 C C . GLY A 1 89 ? -1.471 4.948 15.919 1.00 96.81 89 GLY A C 1
ATOM 689 O O . GLY A 1 89 ? -2.188 5.299 16.859 1.00 96.81 89 GLY A O 1
ATOM 690 N N . PHE A 1 90 ? -1.667 3.798 15.264 1.00 95.75 90 PHE A N 1
ATOM 691 C CA . PHE A 1 90 ? -2.734 2.855 15.621 1.00 95.75 90 PHE A CA 1
ATOM 692 C C . PHE A 1 90 ? -2.554 2.265 17.021 1.00 95.75 90 PHE A C 1
ATOM 694 O O . PHE A 1 90 ? -3.513 2.243 17.791 1.00 95.75 90 PHE A O 1
ATOM 701 N N . TYR A 1 91 ? -1.340 1.840 17.385 1.00 96.56 91 TYR A N 1
ATOM 702 C CA . TYR A 1 91 ? -1.067 1.308 18.722 1.00 96.56 91 TYR A CA 1
ATOM 703 C C . TYR A 1 91 ? -1.302 2.355 19.806 1.00 96.56 91 TYR A C 1
ATOM 705 O O . TYR A 1 91 ? -1.936 2.046 20.808 1.00 96.56 91 TYR A O 1
ATOM 713 N N . HIS A 1 92 ? -0.882 3.601 19.584 1.00 96.62 92 HIS A N 1
ATOM 714 C CA . HIS A 1 92 ? -1.141 4.684 20.528 1.00 96.62 92 HIS A CA 1
ATOM 715 C C . HIS A 1 92 ? -2.646 4.931 20.723 1.00 96.62 92 HIS A C 1
ATOM 717 O O . HIS A 1 92 ? -3.110 5.057 21.854 1.00 96.62 92 HIS A O 1
ATOM 723 N N . GLY A 1 93 ? -3.431 4.953 19.640 1.00 95.69 93 GLY A N 1
ATOM 724 C CA . GLY A 1 93 ? -4.890 5.073 19.733 1.00 95.69 93 GLY A CA 1
ATOM 725 C C . GLY A 1 93 ? -5.544 3.890 20.456 1.00 95.69 93 GLY A C 1
ATOM 726 O O . GLY A 1 93 ? -6.475 4.074 21.244 1.00 95.69 93 GLY A O 1
ATOM 727 N N . LEU A 1 94 ? -5.032 2.677 20.238 1.00 95.69 94 LEU A N 1
ATOM 728 C CA . LEU A 1 94 ? -5.512 1.479 20.919 1.00 95.69 94 LEU A CA 1
ATOM 729 C C . LEU A 1 94 ? -5.161 1.487 22.411 1.00 95.69 94 LEU A C 1
ATOM 731 O O . LEU A 1 94 ? -5.998 1.115 23.229 1.00 95.69 94 LEU A O 1
ATOM 735 N N . ASP A 1 95 ? -3.965 1.943 22.778 1.00 95.00 95 ASP A N 1
ATOM 736 C CA . ASP A 1 95 ? -3.538 2.064 24.173 1.00 95.00 95 ASP A CA 1
ATOM 737 C C . ASP A 1 95 ? -4.409 3.095 24.914 1.00 95.00 95 ASP A C 1
ATOM 739 O O . ASP A 1 95 ? -4.912 2.800 25.996 1.00 95.00 95 ASP A O 1
ATOM 743 N N . GLN A 1 96 ? -4.706 4.244 24.290 1.00 94.56 96 GLN A N 1
ATOM 744 C CA . GLN A 1 96 ? -5.656 5.230 24.829 1.00 94.56 96 GLN A CA 1
ATOM 745 C C . GLN A 1 96 ? -7.066 4.651 25.002 1.00 94.56 96 GLN A C 1
ATOM 747 O O . GLN A 1 96 ? -7.717 4.870 26.025 1.00 94.56 96 GLN A O 1
ATOM 752 N N . THR A 1 97 ? -7.540 3.892 24.012 1.00 93.44 97 THR A N 1
ATOM 753 C CA . THR A 1 97 ? -8.845 3.218 24.085 1.00 93.44 97 THR A CA 1
ATOM 754 C C . THR A 1 97 ? -8.856 2.170 25.194 1.00 93.44 97 THR A C 1
ATOM 756 O O . THR A 1 97 ? -9.840 2.049 25.916 1.00 93.44 97 THR A O 1
ATOM 759 N N . THR A 1 98 ? -7.754 1.441 25.373 1.00 94.25 98 THR A N 1
ATOM 760 C CA . THR A 1 98 ? -7.597 0.438 26.432 1.00 94.25 98 THR A CA 1
ATOM 761 C C . THR A 1 98 ? -7.624 1.072 27.811 1.00 94.25 98 THR A C 1
ATOM 763 O O . THR A 1 98 ? -8.328 0.581 28.691 1.00 94.25 98 THR A O 1
ATOM 766 N N . GLU A 1 99 ? -6.913 2.183 27.997 1.00 92.62 99 GLU A N 1
ATOM 767 C CA . GLU A 1 99 ? -6.927 2.938 29.247 1.00 92.62 99 GLU A CA 1
ATOM 768 C C . GLU A 1 99 ? -8.348 3.406 29.589 1.00 92.62 99 GLU A C 1
ATOM 770 O O . GLU A 1 99 ? -8.848 3.114 30.675 1.00 92.62 99 GLU A O 1
ATOM 775 N N . GLN A 1 100 ? -9.054 4.023 28.638 1.00 88.94 100 GLN A N 1
ATOM 776 C CA . GLN A 1 100 ? -10.446 4.449 28.827 1.00 88.94 100 GLN A CA 1
ATOM 777 C C . GLN A 1 100 ? -11.383 3.267 29.119 1.00 88.94 100 GLN A C 1
ATOM 779 O O . GLN A 1 100 ? -12.150 3.299 30.081 1.00 88.94 100 GLN A O 1
ATOM 784 N N . ALA A 1 101 ? -11.298 2.197 28.328 1.00 91.12 101 ALA A N 1
ATOM 785 C CA . ALA A 1 101 ? -12.139 1.016 28.480 1.00 91.12 101 ALA A CA 1
ATOM 786 C C . ALA A 1 101 ? -11.879 0.267 29.793 1.00 91.12 101 ALA A C 1
ATOM 788 O O . ALA A 1 101 ? -12.785 -0.399 30.281 1.00 91.12 101 ALA A O 1
ATOM 789 N N . SER A 1 102 ? -10.688 0.378 30.389 1.00 90.62 102 SER A N 1
ATOM 790 C CA . SER A 1 102 ? -10.360 -0.292 31.653 1.00 90.62 102 SER A CA 1
ATOM 791 C C . SER A 1 102 ? -11.179 0.222 32.844 1.00 90.62 102 SER A C 1
ATOM 793 O O . SER A 1 102 ? -11.470 -0.544 33.761 1.00 90.62 102 SER A O 1
ATOM 795 N N . HIS A 1 103 ? -11.611 1.486 32.802 1.00 88.69 103 HIS A N 1
ATOM 796 C CA . HIS A 1 103 ? -12.412 2.113 33.856 1.00 88.69 103 HIS A CA 1
ATOM 797 C C . HIS A 1 103 ? -13.926 1.967 33.638 1.00 88.69 103 HIS A C 1
ATOM 799 O O . HIS A 1 103 ? -14.707 2.107 34.581 1.00 88.69 103 HIS A O 1
ATOM 805 N N . ASN A 1 104 ? 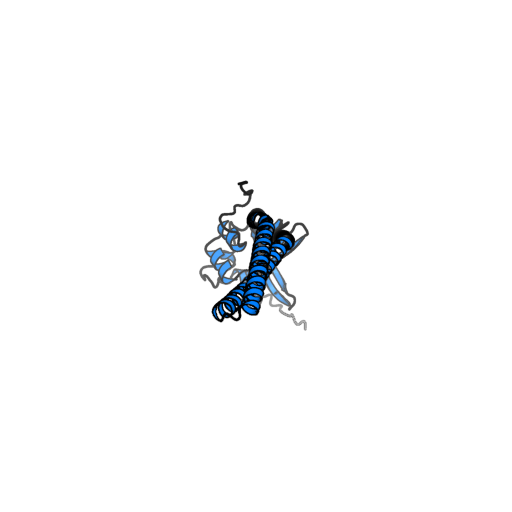-14.358 1.656 32.412 1.00 90.38 104 ASN A N 1
ATOM 806 C CA . ASN A 1 104 ? -15.777 1.571 32.065 1.00 90.38 104 ASN A CA 1
ATOM 807 C C . ASN A 1 104 ? -16.528 0.444 32.806 1.00 90.38 104 ASN A C 1
ATOM 809 O O . ASN A 1 104 ? -17.632 0.711 33.280 1.00 90.38 104 ASN A O 1
ATOM 813 N N . PRO A 1 105 ? -15.975 -0.779 32.977 1.00 94.25 105 PRO A N 1
ATOM 814 C CA . PRO A 1 105 ? -16.651 -1.837 33.721 1.00 94.25 105 PRO A CA 1
ATOM 815 C C . PRO A 1 105 ? -16.939 -1.465 35.174 1.00 94.25 105 PRO A C 1
ATOM 817 O O . PRO A 1 105 ? -18.031 -1.742 35.646 1.00 94.25 105 PRO A O 1
ATOM 820 N N . GLU A 1 106 ? -16.012 -0.802 35.871 1.00 93.50 106 GLU A N 1
ATOM 821 C CA . GLU A 1 106 ? -16.223 -0.395 37.269 1.00 93.50 106 GLU A CA 1
ATOM 822 C C . GLU A 1 106 ? -17.348 0.647 37.380 1.00 93.50 106 GLU A C 1
ATOM 824 O O . GLU A 1 106 ? -18.224 0.549 38.244 1.00 93.50 106 GLU A O 1
ATOM 829 N N . ALA A 1 107 ? -17.373 1.624 36.466 1.00 93.88 107 ALA A N 1
ATOM 830 C CA . ALA A 1 107 ? -18.443 2.614 36.404 1.00 93.88 107 ALA A CA 1
ATOM 831 C C . ALA A 1 107 ? -19.809 1.971 36.094 1.00 93.88 107 ALA A C 1
ATOM 833 O O . ALA A 1 107 ? -20.800 2.300 36.748 1.00 93.88 107 ALA A O 1
ATOM 834 N N . ALA A 1 108 ? -19.853 1.025 35.152 1.00 95.12 108 ALA A N 1
ATOM 835 C CA . ALA A 1 108 ? -21.068 0.293 34.797 1.00 95.12 108 ALA A CA 1
ATOM 836 C C . ALA A 1 108 ? -21.530 -0.664 35.915 1.00 95.12 108 ALA A C 1
ATOM 838 O O . ALA A 1 108 ? -22.727 -0.796 36.162 1.00 95.12 108 ALA A O 1
ATOM 839 N N . GLU A 1 109 ? -20.605 -1.287 36.654 1.00 97.00 109 GLU A N 1
ATOM 840 C CA . GLU A 1 109 ? -20.922 -2.097 37.841 1.00 97.00 109 GLU A CA 1
ATOM 841 C C . GLU A 1 109 ? -21.569 -1.252 38.937 1.00 97.00 109 GLU A C 1
ATOM 843 O O . GLU A 1 109 ? -22.549 -1.678 39.554 1.00 97.00 109 GLU A O 1
ATOM 848 N N . LYS A 1 110 ? -21.074 -0.028 39.145 1.00 97.06 110 LYS A N 1
ATOM 849 C CA . LYS A 1 110 ? -21.691 0.922 40.073 1.00 97.06 110 LYS A CA 1
ATOM 850 C C . LYS A 1 110 ? -23.088 1.347 39.615 1.00 97.06 110 LYS A C 1
ATOM 852 O O . LYS A 1 110 ? -24.009 1.348 40.426 1.00 97.06 110 LYS A O 1
ATOM 857 N N . GLU A 1 111 ? -23.257 1.674 38.335 1.00 96.44 111 GLU A N 1
ATOM 858 C CA . GLU A 1 111 ? -24.559 2.034 37.759 1.00 96.44 111 GLU A CA 1
ATOM 859 C C . GLU A 1 111 ? -25.590 0.912 37.951 1.00 96.44 111 GLU A C 1
ATOM 861 O O . GLU A 1 111 ? -26.718 1.158 38.387 1.00 96.44 111 GLU A O 1
ATOM 866 N N . LEU A 1 112 ? -25.182 -0.333 37.700 1.00 98.25 112 LEU A N 1
ATOM 867 C CA . LEU A 1 112 ? -26.014 -1.509 37.918 1.00 98.25 112 LEU A CA 1
ATOM 868 C C . LEU A 1 112 ? -26.403 -1.667 39.393 1.00 98.25 112 LEU A C 1
ATOM 870 O O . LEU A 1 112 ? -27.578 -1.897 39.693 1.00 98.25 112 LEU A O 1
ATOM 874 N N . ALA A 1 113 ? -25.450 -1.514 40.316 1.00 98.25 113 ALA A N 1
ATOM 875 C CA . ALA A 1 113 ? -25.716 -1.598 41.750 1.00 98.25 113 ALA A CA 1
ATOM 876 C C . ALA A 1 113 ? -26.707 -0.514 42.219 1.00 98.25 113 ALA A C 1
ATOM 878 O O . ALA A 1 113 ? -27.645 -0.806 42.969 1.00 98.25 113 ALA A O 1
ATOM 879 N N . ASP A 1 114 ? -26.551 0.721 41.734 1.00 98.00 114 ASP A N 1
ATOM 880 C CA . ASP A 1 114 ? -27.447 1.837 42.047 1.00 98.00 114 ASP A CA 1
ATOM 881 C C . ASP A 1 114 ? -28.865 1.592 41.490 1.00 98.00 114 ASP A C 1
ATOM 883 O O . ASP A 1 114 ? -29.863 1.801 42.192 1.00 98.00 114 ASP A O 1
ATOM 887 N N . ALA A 1 115 ? -28.976 1.078 40.259 1.00 97.81 115 ALA A N 1
ATOM 888 C CA . ALA A 1 115 ? -30.253 0.720 39.642 1.00 97.81 115 ALA A CA 1
ATOM 889 C C . ALA A 1 115 ? -30.973 -0.407 40.405 1.00 97.81 115 ALA A C 1
ATOM 891 O O . ALA A 1 115 ? -32.176 -0.312 40.668 1.00 97.81 115 ALA A O 1
ATOM 892 N N . GLN A 1 116 ? -30.238 -1.444 40.822 1.00 98.12 116 GLN A N 1
ATOM 893 C CA . GLN A 1 116 ? -30.769 -2.553 41.622 1.00 98.12 116 GLN A CA 1
ATOM 894 C C . GLN A 1 116 ? -31.260 -2.084 42.997 1.00 98.12 116 GLN A C 1
ATOM 896 O O . GLN A 1 116 ? -32.349 -2.465 43.431 1.00 98.12 116 GLN A O 1
ATOM 901 N N . SER A 1 117 ? -30.493 -1.216 43.663 1.00 98.00 117 SER A N 1
ATOM 902 C CA . SER A 1 117 ? -30.872 -0.623 44.950 1.00 98.00 117 SER A CA 1
ATOM 903 C C . SER A 1 117 ? -32.176 0.178 44.843 1.00 98.00 117 SER A C 1
ATOM 905 O O . SER A 1 117 ? -33.102 -0.004 45.640 1.00 98.00 117 SER A O 1
ATOM 907 N N . LYS A 1 118 ? -32.305 1.004 43.797 1.00 96.88 118 LYS A N 1
ATOM 908 C CA . LYS A 1 118 ? -33.520 1.786 43.533 1.00 96.88 118 LYS A CA 1
ATOM 909 C C . LYS A 1 118 ? -34.730 0.899 43.239 1.00 96.88 118 LYS A C 1
ATOM 911 O O . LYS A 1 118 ? -35.819 1.171 43.748 1.00 96.88 118 LYS A O 1
ATOM 916 N N . LEU A 1 119 ? -34.550 -0.162 42.453 1.00 97.38 119 LEU A N 1
ATOM 917 C CA . LEU A 1 119 ? -35.606 -1.137 42.184 1.00 97.38 119 LEU A CA 1
ATOM 918 C C . LEU A 1 119 ? -36.103 -1.782 43.487 1.00 97.38 119 LEU A C 1
ATOM 920 O O . LEU A 1 119 ? -37.309 -1.794 43.733 1.00 97.38 119 LEU A O 1
ATOM 924 N N . ALA A 1 120 ? -35.192 -2.241 44.350 1.00 96.56 120 ALA A N 1
ATOM 925 C CA . ALA A 1 120 ? -35.543 -2.841 45.638 1.00 96.56 120 ALA A CA 1
ATOM 926 C C . ALA A 1 120 ? -36.302 -1.858 46.551 1.00 96.56 120 ALA A C 1
ATOM 928 O O . ALA A 1 120 ? -37.284 -2.230 47.201 1.00 96.56 120 ALA A O 1
ATOM 929 N N . GLN A 1 121 ? -35.893 -0.584 46.569 1.00 95.56 121 GLN A N 1
ATOM 930 C CA . GLN A 1 121 ? -36.586 0.463 47.320 1.00 95.56 121 GLN A CA 1
ATOM 931 C C . GLN A 1 121 ? -38.021 0.679 46.813 1.00 95.56 121 GLN A C 1
ATOM 933 O O . GLN A 1 121 ? -38.955 0.726 47.617 1.00 95.56 121 GLN A O 1
ATOM 938 N N . LEU A 1 122 ? -38.212 0.784 45.494 1.00 94.69 122 LEU A N 1
ATOM 939 C CA . LEU A 1 122 ? -39.529 0.990 44.882 1.00 94.69 122 LEU A CA 1
ATOM 940 C C . LEU A 1 122 ? -40.449 -0.222 45.062 1.00 94.69 122 LEU A C 1
ATOM 942 O O . LEU A 1 122 ? -41.642 -0.052 45.316 1.00 94.69 122 LEU A O 1
ATOM 946 N N . GLN A 1 123 ? -39.908 -1.440 44.997 1.00 93.56 123 GLN A N 1
ATOM 947 C CA . GLN A 1 123 ? -40.659 -2.667 45.280 1.00 93.56 123 GLN A CA 1
ATOM 948 C C . GLN A 1 123 ? -41.188 -2.667 46.721 1.00 93.56 123 GLN A C 1
ATOM 950 O O . GLN A 1 123 ? -42.392 -2.801 46.928 1.00 93.56 123 GLN A O 1
ATOM 955 N N . SER A 1 124 ? -40.333 -2.371 47.705 1.00 92.38 124 SER A N 1
ATOM 956 C CA . SER A 1 124 ? -40.729 -2.267 49.120 1.00 92.38 124 SER A CA 1
ATOM 957 C C . SER A 1 124 ? -41.806 -1.195 49.369 1.00 92.38 124 SER A C 1
ATOM 959 O O . SER A 1 124 ? -42.789 -1.422 50.087 1.00 92.38 124 SER A O 1
ATOM 961 N N . GLN A 1 125 ? -41.677 -0.028 48.729 1.00 89.25 125 GLN A N 1
ATOM 962 C CA . GLN A 1 125 ? -42.682 1.040 48.800 1.00 89.25 125 GLN A CA 1
ATOM 963 C C . GLN A 1 125 ? -44.012 0.628 48.157 1.00 89.25 125 GLN A C 1
ATOM 965 O O . GLN A 1 125 ? -45.081 0.939 48.688 1.00 89.25 125 GLN A O 1
ATOM 970 N N . THR A 1 126 ? -43.961 -0.089 47.034 1.00 90.12 126 THR A N 1
ATOM 971 C CA . THR A 1 126 ? -45.144 -0.621 46.345 1.00 90.12 126 THR A CA 1
ATOM 972 C C . THR A 1 126 ? -45.867 -1.653 47.204 1.00 90.12 126 THR A C 1
ATOM 974 O O . THR A 1 126 ? -47.087 -1.570 47.350 1.00 90.12 126 THR A O 1
ATOM 977 N N . ASP A 1 127 ? -45.139 -2.580 47.825 1.00 87.88 127 ASP A N 1
ATOM 978 C CA . ASP A 1 127 ? -45.707 -3.615 48.697 1.00 87.88 127 ASP A CA 1
ATOM 979 C C . ASP A 1 127 ? -46.367 -3.009 49.942 1.00 87.88 127 ASP A C 1
ATOM 981 O O . ASP A 1 127 ? -47.472 -3.402 50.336 1.00 87.88 127 ASP A O 1
ATOM 985 N N . THR A 1 128 ? -45.739 -1.977 50.511 1.00 86.81 128 THR A N 1
ATOM 986 C CA . THR A 1 128 ? -46.304 -1.201 51.624 1.00 86.81 128 THR A CA 1
ATOM 987 C C . THR A 1 128 ? -47.587 -0.477 51.199 1.00 86.81 128 THR A C 1
ATOM 989 O O . THR A 1 128 ? -48.604 -0.552 51.892 1.00 86.81 128 THR A O 1
ATOM 992 N N . ALA A 1 129 ? -47.580 0.184 50.036 1.00 84.31 129 ALA A N 1
ATOM 993 C CA . ALA A 1 129 ? -48.744 0.895 49.506 1.00 84.31 129 ALA A CA 1
ATOM 994 C C . ALA A 1 129 ? -49.915 -0.052 49.197 1.00 84.31 129 ALA A C 1
ATOM 996 O O . ALA A 1 129 ? -51.054 0.249 49.557 1.00 84.31 129 ALA A O 1
ATOM 997 N N . LYS A 1 130 ? -49.644 -1.223 48.605 1.00 84.62 130 LYS A N 1
ATOM 998 C CA . LYS A 1 130 ? -50.650 -2.269 48.360 1.00 84.62 130 LYS A CA 1
ATOM 999 C C . LYS A 1 130 ? -51.253 -2.782 49.661 1.00 84.62 130 LYS A C 1
ATOM 1001 O O . LYS A 1 130 ? -52.475 -2.853 49.781 1.00 84.62 130 LYS A O 1
ATOM 1006 N N . SER A 1 131 ? -50.422 -3.088 50.653 1.00 84.19 131 SER A N 1
ATOM 1007 C CA . SER A 1 131 ? -50.882 -3.557 51.966 1.00 84.19 131 SER A CA 1
ATOM 1008 C C . SER A 1 131 ? -51.800 -2.530 52.644 1.00 84.19 131 SER A C 1
ATOM 1010 O O . SER A 1 131 ? -52.897 -2.873 53.088 1.00 84.19 131 SER A O 1
ATOM 1012 N N . ASN A 1 132 ? -51.414 -1.250 52.627 1.00 81.44 132 ASN A N 1
ATOM 1013 C CA . ASN A 1 132 ? -52.217 -0.154 53.176 1.00 81.44 132 ASN A CA 1
ATOM 1014 C C . ASN A 1 132 ? -53.528 0.074 52.407 1.00 81.44 132 ASN A C 1
ATOM 1016 O O . ASN A 1 132 ? -54.568 0.318 53.020 1.00 81.44 132 ASN A O 1
ATOM 1020 N N . ALA A 1 133 ? -53.511 -0.030 51.076 1.00 81.00 133 ALA A N 1
ATOM 1021 C CA . ALA A 1 133 ? -54.707 0.091 50.242 1.00 81.00 133 ALA A CA 1
ATOM 1022 C C . ALA A 1 133 ? -55.713 -1.038 50.519 1.00 81.00 133 ALA A C 1
ATOM 1024 O O . ALA A 1 133 ? -56.916 -0.800 50.609 1.00 81.00 133 ALA A O 1
ATOM 1025 N N . THR A 1 134 ? -55.211 -2.260 50.717 1.00 79.94 134 THR A N 1
ATOM 1026 C CA . THR A 1 134 ? -56.039 -3.445 50.981 1.00 79.94 134 THR A CA 1
ATOM 1027 C C . THR A 1 134 ? -56.678 -3.376 52.373 1.00 79.94 134 THR A C 1
ATOM 1029 O O . THR A 1 134 ? -57.823 -3.782 52.547 1.00 79.94 134 THR A O 1
ATOM 1032 N N . ALA A 1 135 ? -55.963 -2.817 53.356 1.00 79.88 135 ALA A N 1
ATOM 1033 C CA . ALA A 1 135 ? -56.457 -2.629 54.719 1.00 79.88 135 ALA A CA 1
ATOM 1034 C C . ALA A 1 135 ? -57.444 -1.452 54.873 1.00 79.88 135 ALA A C 1
ATOM 1036 O O . ALA A 1 135 ? -58.329 -1.509 55.723 1.00 79.88 135 ALA A O 1
ATOM 1037 N N . SER A 1 136 ? -57.293 -0.383 54.081 1.00 78.44 136 SER A N 1
ATOM 1038 C CA . SER A 1 136 ? -58.092 0.850 54.209 1.00 78.44 136 SER A CA 1
ATOM 1039 C C . SER A 1 136 ? -59.287 0.937 53.257 1.00 78.44 136 SER A C 1
ATOM 1041 O O . SER A 1 136 ? -60.229 1.673 53.542 1.00 78.44 136 SER A O 1
ATOM 1043 N N . GLY A 1 137 ? -59.261 0.223 52.126 1.00 73.00 137 GLY A N 1
ATOM 1044 C CA . GLY A 1 137 ? -60.274 0.351 51.073 1.00 73.00 137 GLY A CA 1
ATOM 1045 C C . GLY A 1 137 ? -60.277 1.718 50.373 1.00 73.00 137 GLY A C 1
ATOM 1046 O O . GLY A 1 137 ? -61.223 2.019 49.647 1.00 73.00 137 GLY A O 1
ATOM 1047 N N . ASP A 1 138 ? -59.247 2.548 50.589 1.00 80.19 138 ASP A N 1
ATOM 1048 C CA . ASP A 1 138 ? -59.143 3.899 50.035 1.00 80.19 138 ASP A CA 1
ATOM 1049 C C . ASP A 1 138 ? -58.784 3.872 48.530 1.00 80.19 138 ASP A C 1
ATOM 1051 O O . ASP A 1 138 ? -57.708 3.390 48.150 1.00 80.19 138 ASP A O 1
ATOM 1055 N N . PRO A 1 139 ? -59.633 4.433 47.646 1.00 77.12 139 PRO A N 1
ATOM 1056 C CA . PRO A 1 139 ? -59.339 4.574 46.219 1.00 77.12 139 PRO A CA 1
ATOM 1057 C C . PRO A 1 139 ? -58.065 5.381 45.917 1.00 77.12 139 PRO A C 1
ATOM 1059 O O . PRO A 1 139 ? -57.421 5.147 44.891 1.00 77.12 139 PRO A O 1
ATOM 1062 N N . GLY A 1 140 ? -57.687 6.326 46.787 1.00 79.50 140 GLY A N 1
ATOM 1063 C CA . G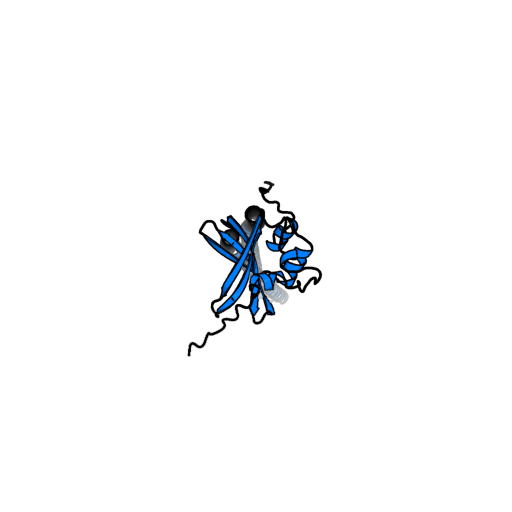LY A 1 140 ? -56.446 7.095 46.662 1.00 79.50 140 GLY A CA 1
ATOM 1064 C C . GLY A 1 140 ? -55.204 6.219 46.828 1.00 79.50 140 GLY A C 1
ATOM 1065 O O . GLY A 1 140 ? -54.295 6.264 45.996 1.00 79.50 140 GLY A O 1
ATOM 1066 N N . ALA A 1 141 ? -55.207 5.351 47.841 1.00 77.75 141 ALA A N 1
ATOM 1067 C CA . ALA A 1 141 ? -54.144 4.379 48.088 1.00 77.75 141 ALA A CA 1
ATOM 1068 C C . ALA A 1 141 ? -53.988 3.358 46.942 1.00 77.75 141 ALA A C 1
ATOM 1070 O O . ALA A 1 141 ? -52.865 2.997 46.586 1.00 77.75 141 ALA A O 1
ATOM 1071 N N . LEU A 1 142 ? -55.092 2.945 46.304 1.00 77.25 142 LEU A N 1
ATOM 1072 C CA . LEU A 1 142 ? -55.064 2.091 45.106 1.00 77.25 142 LEU A CA 1
ATOM 1073 C C . LEU A 1 142 ? -54.394 2.783 43.912 1.00 77.25 142 LEU A C 1
ATOM 1075 O O . LEU A 1 142 ? -53.542 2.185 43.254 1.00 77.25 142 LEU A O 1
ATOM 1079 N N . ARG A 1 143 ? -54.734 4.052 43.642 1.00 82.88 143 ARG A N 1
ATOM 1080 C CA . ARG A 1 143 ? -54.106 4.822 42.555 1.00 82.88 143 ARG A CA 1
ATOM 1081 C C . ARG A 1 143 ? -52.607 5.013 42.799 1.00 82.88 143 ARG A C 1
ATOM 1083 O O . ARG A 1 143 ? -51.830 4.865 41.860 1.00 82.88 143 ARG A O 1
ATOM 1090 N N . GLN A 1 144 ? -52.194 5.274 44.039 1.00 81.56 144 GLN A N 1
ATOM 1091 C CA . GLN A 1 144 ? -50.775 5.370 44.388 1.00 81.56 144 GLN A CA 1
ATOM 1092 C C . GLN A 1 144 ? -50.041 4.036 44.181 1.00 81.56 144 GLN A C 1
ATOM 1094 O O . GLN A 1 144 ? -48.945 4.021 43.632 1.00 81.56 144 GLN A O 1
ATOM 1099 N N . ALA A 1 145 ? -50.651 2.909 44.558 1.00 81.94 145 ALA A N 1
ATOM 1100 C CA . ALA A 1 145 ? -50.070 1.587 44.328 1.00 81.94 145 ALA A CA 1
ATOM 1101 C C . ALA A 1 145 ? -49.892 1.265 42.830 1.00 81.94 145 ALA A C 1
ATOM 1103 O O . ALA A 1 145 ? -48.931 0.588 42.471 1.00 81.94 145 ALA A O 1
ATOM 1104 N N . MET A 1 146 ? -50.784 1.760 41.961 1.00 82.12 146 MET A N 1
ATOM 1105 C CA . MET A 1 146 ? -50.642 1.635 40.504 1.00 82.12 146 MET A CA 1
ATOM 1106 C C . MET A 1 146 ? -49.485 2.480 39.956 1.00 82.12 146 MET A C 1
ATOM 1108 O O . MET A 1 146 ? -48.680 1.956 39.197 1.00 82.12 146 MET A O 1
ATOM 1112 N N . VAL A 1 147 ? -49.361 3.745 40.375 1.00 85.31 147 VAL A N 1
ATOM 1113 C CA . VAL A 1 147 ? -48.234 4.615 39.973 1.00 85.31 147 VAL A CA 1
ATOM 1114 C C . VAL A 1 147 ? -46.900 4.006 40.406 1.00 85.31 147 VAL A C 1
ATOM 1116 O O . VAL A 1 147 ? -45.990 3.873 39.595 1.00 85.31 147 VAL A O 1
ATOM 1119 N N . ASN A 1 148 ? -46.815 3.529 41.651 1.00 87.31 148 ASN A N 1
ATOM 1120 C CA . ASN A 1 148 ? -45.608 2.873 42.148 1.00 87.31 148 ASN A CA 1
ATOM 1121 C C . ASN A 1 148 ? -45.273 1.597 41.344 1.00 87.31 148 ASN A C 1
ATOM 1123 O O . ASN A 1 148 ? -44.107 1.247 41.190 1.00 87.31 148 ASN A O 1
ATOM 1127 N N . GLN A 1 149 ? -46.278 0.903 40.800 1.00 89.44 149 GLN A N 1
ATOM 1128 C CA . GLN A 1 149 ? -46.066 -0.276 39.960 1.00 89.44 149 GLN A CA 1
ATOM 1129 C C . GLN A 1 149 ? -45.502 0.078 38.571 1.00 89.44 149 GLN A C 1
ATOM 1131 O O . GLN A 1 149 ? -44.658 -0.663 38.062 1.00 89.44 149 GLN A O 1
ATOM 1136 N N . ASP A 1 150 ? -45.903 1.211 37.989 1.00 90.94 150 ASP A N 1
ATOM 1137 C CA . ASP A 1 150 ? -45.284 1.743 36.768 1.00 90.94 150 ASP A CA 1
ATOM 1138 C C . ASP A 1 150 ? -43.826 2.172 37.025 1.00 90.94 150 ASP A C 1
ATOM 1140 O O . ASP A 1 150 ? -42.941 1.874 36.217 1.00 90.94 150 ASP A O 1
ATOM 1144 N N . ASP A 1 151 ? -43.550 2.781 38.183 1.00 92.69 151 ASP A N 1
ATOM 1145 C CA . ASP A 1 151 ? -42.191 3.150 38.604 1.00 92.69 151 ASP A CA 1
ATOM 1146 C C . ASP A 1 151 ? -41.290 1.919 38.801 1.00 92.69 151 ASP A C 1
ATOM 1148 O O . ASP A 1 151 ? -40.127 1.928 38.388 1.00 92.69 151 ASP A O 1
ATOM 1152 N N . VAL A 1 152 ? -41.819 0.830 39.374 1.00 94.94 152 VAL A N 1
ATOM 1153 C CA . VAL A 1 152 ? -41.108 -0.458 39.474 1.00 94.94 152 VAL A CA 1
ATOM 1154 C C . VAL A 1 152 ? -40.781 -1.003 38.084 1.00 94.94 152 VAL A C 1
ATOM 1156 O O . VAL A 1 152 ? -39.647 -1.417 37.848 1.00 94.94 152 VAL A O 1
ATOM 1159 N N . ALA A 1 153 ? -41.725 -0.965 37.139 1.00 94.81 153 ALA A N 1
ATOM 1160 C CA . ALA A 1 153 ? -41.477 -1.422 35.772 1.00 94.81 153 ALA A CA 1
ATOM 1161 C C . ALA A 1 153 ? -40.406 -0.576 35.059 1.00 94.81 153 ALA A C 1
ATOM 1163 O O . ALA A 1 153 ? -39.566 -1.118 34.337 1.00 94.81 153 ALA A O 1
ATOM 1164 N N . ALA A 1 154 ? -40.394 0.743 35.274 1.00 95.56 154 ALA A N 1
ATOM 1165 C CA . ALA A 1 154 ? -39.352 1.625 34.754 1.00 95.56 154 ALA A CA 1
ATOM 1166 C C . ALA A 1 154 ? -37.979 1.333 35.384 1.00 95.56 154 ALA A C 1
ATOM 1168 O O . ALA A 1 154 ? -36.979 1.265 34.668 1.00 95.56 154 ALA A O 1
ATOM 1169 N N . ALA A 1 155 ? -37.924 1.104 36.699 1.00 96.56 155 ALA A N 1
ATOM 1170 C CA . ALA A 1 155 ? -36.694 0.731 37.394 1.00 96.56 155 ALA A CA 1
ATOM 1171 C C . ALA A 1 155 ? -36.159 -0.638 36.942 1.00 96.56 155 ALA A C 1
ATOM 1173 O O . ALA A 1 155 ? -34.949 -0.811 36.825 1.00 96.56 155 ALA A O 1
ATOM 1174 N N . GLN A 1 156 ? -37.041 -1.584 36.610 1.00 97.38 156 GLN A N 1
ATOM 1175 C CA . GLN A 1 156 ? -36.651 -2.880 36.058 1.00 97.38 156 GLN A CA 1
ATOM 1176 C C . GLN A 1 156 ? -35.934 -2.724 34.707 1.00 97.38 156 GLN A C 1
ATOM 1178 O O . GLN A 1 156 ? -34.860 -3.285 34.513 1.00 97.38 156 GLN A O 1
ATOM 1183 N N . ARG A 1 157 ? -36.470 -1.883 33.809 1.00 97.75 157 ARG A N 1
ATOM 1184 C CA . ARG A 1 157 ? -35.808 -1.552 32.532 1.00 97.75 157 ARG A CA 1
ATOM 1185 C C . ARG A 1 157 ? -34.464 -0.858 32.741 1.00 97.75 157 ARG A C 1
ATOM 1187 O O . ARG A 1 157 ? -33.536 -1.110 31.984 1.00 97.75 157 ARG A O 1
A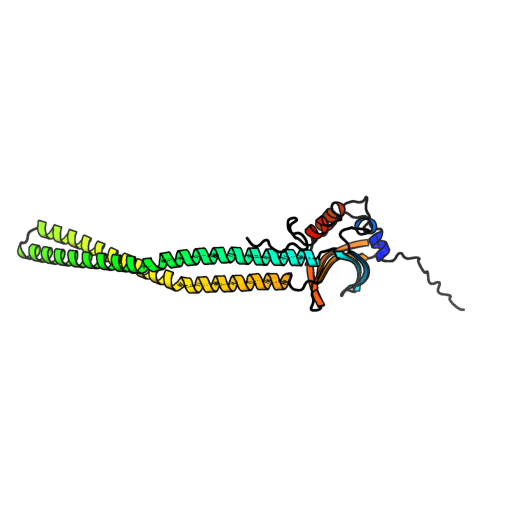TOM 1194 N N . ALA A 1 158 ? -34.349 -0.001 33.756 1.00 97.62 158 ALA A N 1
ATOM 1195 C CA . ALA A 1 158 ? -33.081 0.649 34.082 1.00 97.62 158 ALA A CA 1
ATOM 1196 C C . ALA A 1 158 ? -32.015 -0.370 34.526 1.00 97.62 158 ALA A C 1
ATOM 1198 O O . ALA A 1 158 ? -30.862 -0.251 34.124 1.00 97.62 158 ALA A O 1
ATOM 1199 N N . VAL A 1 159 ? -32.396 -1.403 35.288 1.00 98.44 159 VAL A N 1
ATOM 1200 C CA . VAL A 1 159 ? -31.492 -2.516 35.636 1.00 98.44 159 VAL A CA 1
ATOM 1201 C C . VAL A 1 159 ? -31.061 -3.289 34.389 1.00 98.44 159 VAL A C 1
ATOM 1203 O O . VAL A 1 159 ? -29.877 -3.572 34.236 1.00 98.44 159 VAL A O 1
ATOM 1206 N N . GLU A 1 160 ? -31.989 -3.602 33.483 1.00 98.06 160 GLU A N 1
ATOM 1207 C CA . GLU A 1 160 ? -31.669 -4.283 32.218 1.00 98.06 160 GLU A CA 1
ATOM 1208 C C . GLU A 1 160 ? -30.700 -3.459 31.354 1.00 98.06 160 GLU A C 1
ATOM 1210 O O . GLU A 1 160 ? -29.733 -3.997 30.821 1.00 98.06 160 GLU A O 1
ATOM 1215 N N . GLN A 1 161 ? -30.914 -2.143 31.260 1.00 97.88 161 GLN A N 1
ATOM 1216 C CA . GLN A 1 161 ? -30.026 -1.230 30.534 1.00 97.88 161 GLN A CA 1
ATOM 1217 C C . GLN A 1 161 ? -28.633 -1.145 31.168 1.00 97.88 161 GLN A C 1
ATOM 1219 O O . GLN A 1 161 ? -27.641 -1.226 30.448 1.00 97.88 161 GLN A O 1
ATOM 1224 N N . ALA A 1 162 ? -28.549 -1.030 32.496 1.00 97.69 162 ALA A N 1
ATOM 1225 C CA . ALA A 1 162 ? -27.271 -0.994 33.205 1.00 97.69 162 ALA A CA 1
ATOM 1226 C C . ALA A 1 162 ? -26.504 -2.322 33.072 1.00 97.69 162 ALA A C 1
ATOM 1228 O O . ALA A 1 162 ? -25.284 -2.325 32.919 1.00 97.69 162 ALA A O 1
ATOM 1229 N N . GLN A 1 163 ? -27.214 -3.455 33.065 1.00 97.88 163 GLN A N 1
ATOM 1230 C CA . GLN A 1 163 ? -26.612 -4.765 32.818 1.00 97.88 163 GLN A CA 1
ATOM 1231 C C . GLN A 1 163 ? -26.051 -4.861 31.394 1.00 97.88 163 GLN A C 1
ATOM 1233 O O . GLN A 1 163 ? -24.907 -5.273 31.224 1.00 97.88 163 GLN A O 1
ATOM 1238 N N . GLN A 1 164 ? -26.813 -4.429 30.384 1.00 97.38 164 GLN A N 1
ATOM 1239 C CA . GLN A 1 164 ? -26.332 -4.401 29.001 1.00 97.38 164 GLN A CA 1
ATOM 1240 C C . GLN A 1 164 ? -25.097 -3.503 28.856 1.00 97.38 164 GLN A C 1
ATOM 1242 O O . GLN A 1 164 ? -24.124 -3.897 28.222 1.00 97.38 164 GLN A O 1
ATOM 1247 N N . HIS A 1 165 ? -25.107 -2.324 29.483 1.00 96.31 165 HIS A N 1
ATOM 1248 C CA . HIS A 1 165 ? -23.967 -1.409 29.464 1.00 96.31 165 HIS A CA 1
ATOM 1249 C C . HIS A 1 165 ? -22.707 -2.053 30.068 1.00 96.31 165 HIS A C 1
ATOM 1251 O O . HIS A 1 165 ? -21.614 -1.923 29.513 1.00 96.31 165 HIS A O 1
ATOM 1257 N N . LEU A 1 166 ? -22.855 -2.805 31.164 1.00 97.38 166 LEU A N 1
ATOM 1258 C CA . LEU A 1 166 ? -21.760 -3.568 31.758 1.00 97.38 166 LEU A CA 1
ATOM 1259 C C . LEU A 1 166 ? -21.237 -4.668 30.821 1.00 97.38 166 LEU A C 1
ATOM 1261 O O . LEU A 1 166 ? -20.022 -4.839 30.688 1.00 97.38 166 LEU A O 1
ATOM 1265 N N . ASP A 1 167 ? -22.132 -5.405 30.170 1.00 97.25 167 ASP A N 1
ATOM 1266 C CA . ASP A 1 167 ? -21.760 -6.473 29.240 1.00 97.25 167 ASP A CA 1
ATOM 1267 C C . ASP A 1 167 ? -21.039 -5.913 28.001 1.00 97.25 167 ASP A C 1
ATOM 1269 O O . ASP A 1 167 ? -20.024 -6.471 27.569 1.00 97.25 167 ASP A O 1
ATOM 1273 N N . ASP A 1 168 ? -21.483 -4.767 27.483 1.00 95.50 168 ASP A N 1
ATOM 1274 C CA . ASP A 1 168 ? -20.838 -4.051 26.378 1.00 95.50 168 ASP A CA 1
ATOM 1275 C C . ASP A 1 168 ? -19.446 -3.532 26.780 1.00 95.50 168 ASP A C 1
ATOM 1277 O O . ASP A 1 168 ? -18.477 -3.679 26.024 1.00 95.50 168 ASP A O 1
ATOM 1281 N N . ALA A 1 169 ? -19.309 -2.983 27.994 1.00 95.25 169 ALA A N 1
ATOM 1282 C CA . ALA A 1 169 ? -18.029 -2.522 28.533 1.00 95.25 169 ALA A CA 1
ATOM 1283 C C . ALA A 1 169 ? -17.028 -3.680 28.684 1.00 95.25 169 ALA A C 1
ATOM 1285 O O . ALA A 1 169 ? -15.871 -3.570 28.264 1.00 95.25 169 ALA A O 1
ATOM 1286 N N . LYS A 1 170 ? -17.478 -4.821 29.221 1.00 95.62 170 LYS A N 1
ATOM 1287 C CA . LYS A 1 170 ? -16.666 -6.043 29.343 1.00 95.62 170 LYS A CA 1
ATOM 1288 C C . LYS A 1 170 ? -16.278 -6.593 27.975 1.00 95.62 170 LYS A C 1
ATOM 1290 O O . LYS A 1 170 ? -15.106 -6.892 27.754 1.00 95.62 170 LYS A O 1
ATOM 1295 N N . THR A 1 171 ? -17.226 -6.666 27.044 1.00 95.38 171 THR A N 1
ATOM 1296 C CA . THR A 1 171 ? -16.986 -7.145 25.676 1.00 95.38 171 THR A CA 1
ATOM 1297 C C . THR A 1 171 ? -15.933 -6.293 24.977 1.00 95.38 171 THR A C 1
ATOM 1299 O O . THR A 1 171 ? -14.961 -6.835 24.451 1.00 95.38 171 THR A O 1
ATOM 1302 N N . THR A 1 172 ? -16.071 -4.967 25.051 1.00 93.12 172 THR A N 1
ATOM 1303 C CA . THR A 1 172 ? -15.101 -4.016 24.494 1.00 93.12 172 THR A CA 1
ATOM 1304 C C . THR A 1 172 ? -13.709 -4.279 25.059 1.00 93.12 172 THR A C 1
ATOM 1306 O O . THR A 1 172 ? -12.777 -4.524 24.296 1.00 93.12 172 THR A O 1
ATOM 1309 N N . LEU A 1 173 ? -13.574 -4.332 26.389 1.00 93.44 173 LEU A N 1
ATOM 1310 C CA . LEU A 1 173 ? -12.287 -4.560 27.046 1.00 93.44 173 LEU A CA 1
ATOM 1311 C C . LEU A 1 173 ? -11.642 -5.893 26.625 1.00 93.44 173 LEU A C 1
ATOM 1313 O O . LEU A 1 173 ? -10.439 -5.953 26.379 1.00 93.44 173 LEU A O 1
ATOM 1317 N N . THR A 1 174 ? -12.439 -6.956 26.493 1.00 94.19 174 THR A N 1
ATOM 1318 C CA . THR A 1 174 ? -11.942 -8.274 26.062 1.00 94.19 174 THR A CA 1
ATOM 1319 C C . THR A 1 174 ? -11.591 -8.357 24.574 1.00 94.19 174 THR A C 1
ATOM 1321 O O . THR A 1 174 ? -10.797 -9.217 24.194 1.00 94.19 174 THR A O 1
ATOM 1324 N N . GLY A 1 175 ? -12.150 -7.480 23.732 1.00 94.94 175 GLY A N 1
ATOM 1325 C CA . GLY A 1 175 ? -11.892 -7.445 22.289 1.00 94.94 175 GLY A CA 1
ATOM 1326 C C . GLY A 1 175 ? -10.592 -6.731 21.904 1.00 94.94 175 GLY A C 1
ATOM 1327 O O . GLY A 1 175 ? -9.977 -7.075 20.893 1.00 94.94 175 GLY A O 1
ATOM 1328 N N . LEU A 1 176 ? -10.125 -5.787 22.726 1.00 95.25 176 LEU A N 1
ATOM 1329 C CA . LEU A 1 176 ? -8.940 -4.968 22.437 1.00 95.25 176 LEU A CA 1
ATOM 1330 C C . LEU A 1 176 ? -7.652 -5.778 22.176 1.00 95.25 176 LEU A C 1
ATOM 1332 O O . LEU A 1 176 ? -6.937 -5.452 21.225 1.00 95.25 176 LEU A O 1
ATOM 1336 N N . PRO A 1 177 ? -7.337 -6.867 22.912 1.00 95.44 177 PRO A N 1
ATOM 1337 C CA . PRO A 1 177 ? -6.176 -7.702 22.594 1.00 95.44 177 PRO A CA 1
ATOM 1338 C C . PRO A 1 177 ? -6.241 -8.341 21.201 1.00 95.44 177 PRO A C 1
ATOM 1340 O O . PRO A 1 177 ? -5.216 -8.470 20.530 1.00 95.44 177 PRO A O 1
ATOM 1343 N N . GLN A 1 178 ? -7.436 -8.729 20.741 1.00 96.12 178 GLN A N 1
ATOM 1344 C CA . GLN A 1 178 ? -7.618 -9.292 19.402 1.00 96.12 178 GLN A CA 1
ATOM 1345 C C . GLN A 1 178 ? -7.399 -8.226 18.323 1.00 96.12 178 GLN A C 1
ATOM 1347 O O . GLN A 1 178 ? -6.796 -8.507 17.286 1.00 96.12 178 GLN A O 1
ATOM 1352 N N . GLU A 1 179 ? -7.859 -7.001 18.569 1.00 95.75 179 GLU A N 1
ATOM 1353 C CA . GLU A 1 179 ? -7.618 -5.870 17.676 1.00 95.75 179 GLU A CA 1
ATOM 1354 C C . GLU A 1 179 ? -6.127 -5.516 17.599 1.00 95.75 179 GLU A C 1
ATOM 1356 O O . GLU A 1 179 ? -5.591 -5.354 16.501 1.00 95.75 179 GLU A O 1
ATOM 1361 N N . ARG A 1 180 ? -5.420 -5.531 18.737 1.00 96.88 180 ARG A N 1
ATOM 1362 C CA . ARG A 1 180 ? -3.959 -5.363 18.779 1.00 96.88 180 ARG A CA 1
ATOM 1363 C C . ARG A 1 180 ? -3.249 -6.402 17.918 1.00 96.88 180 ARG A C 1
ATOM 1365 O O . ARG A 1 180 ? -2.466 -6.044 17.043 1.00 96.88 180 ARG A O 1
ATOM 1372 N N . ALA A 1 181 ? -3.574 -7.681 18.113 1.00 97.25 181 ALA A N 1
ATOM 1373 C CA . ALA A 1 181 ? -2.987 -8.778 17.347 1.00 97.25 181 ALA A CA 1
ATOM 1374 C C . ALA A 1 181 ? -3.267 -8.654 15.838 1.00 97.25 181 ALA A C 1
ATOM 1376 O O . ALA A 1 181 ? -2.421 -9.001 15.011 1.00 97.25 181 ALA A O 1
ATOM 1377 N N . ARG A 1 182 ? -4.441 -8.129 15.461 1.00 96.81 182 ARG A N 1
ATOM 1378 C CA . ARG A 1 182 ? -4.774 -7.844 14.062 1.00 96.81 182 ARG A CA 1
ATOM 1379 C C . ARG A 1 182 ? -3.856 -6.772 13.475 1.00 96.81 182 ARG A C 1
ATOM 1381 O O . ARG A 1 182 ? -3.355 -6.982 12.372 1.00 96.81 182 ARG A O 1
ATOM 1388 N N . PHE A 1 183 ? -3.624 -5.662 14.177 1.00 97.25 183 PHE A N 1
ATOM 1389 C CA . PHE A 1 183 ? -2.699 -4.625 13.705 1.00 97.25 183 PHE A CA 1
ATOM 1390 C C . PHE A 1 183 ? -1.260 -5.136 13.622 1.00 97.25 183 PHE A C 1
ATOM 1392 O O . PHE A 1 183 ? -0.612 -4.921 12.603 1.00 97.25 183 PHE A O 1
ATOM 1399 N N . GLU A 1 184 ? -0.805 -5.912 14.607 1.00 97.31 184 GLU A N 1
ATOM 1400 C CA . GLU A 1 184 ? 0.526 -6.535 14.578 1.00 97.31 184 GLU A CA 1
ATOM 1401 C C . GLU A 1 184 ? 0.719 -7.445 13.360 1.00 97.31 184 GLU A C 1
ATOM 1403 O O . GLU A 1 184 ? 1.793 -7.470 12.754 1.00 97.31 184 GLU A O 1
ATOM 1408 N N . GLN A 1 185 ? -0.311 -8.204 12.979 1.00 98.25 185 GLN A N 1
ATOM 1409 C CA . GLN A 1 185 ? -0.244 -9.036 11.782 1.00 98.25 185 GLN A CA 1
ATOM 1410 C C . GLN A 1 185 ? -0.246 -8.192 10.503 1.00 98.25 185 GLN A C 1
ATOM 1412 O O . GLN A 1 185 ? 0.551 -8.448 9.603 1.00 98.25 185 GLN A O 1
ATOM 1417 N N . GLN A 1 186 ? -1.092 -7.162 10.432 1.00 98.12 186 GLN A N 1
ATOM 1418 C CA . GLN A 1 186 ? -1.138 -6.258 9.282 1.00 98.12 186 GLN A CA 1
ATOM 1419 C C . GLN A 1 186 ? 0.185 -5.510 9.079 1.00 98.12 186 GLN A C 1
ATOM 1421 O O . GLN A 1 186 ? 0.621 -5.361 7.939 1.00 98.12 186 GLN A O 1
ATOM 1426 N N . GLU A 1 187 ? 0.850 -5.091 10.158 1.00 98.44 187 GLU A N 1
ATOM 1427 C CA . GLU A 1 187 ? 2.174 -4.471 10.099 1.00 98.44 187 GLU A CA 1
ATOM 1428 C C . GLU A 1 187 ? 3.204 -5.442 9.520 1.00 98.44 187 GLU A C 1
ATOM 1430 O O . GLU A 1 187 ? 3.913 -5.108 8.568 1.00 98.44 187 GLU A O 1
ATOM 1435 N N . LYS A 1 188 ? 3.251 -6.678 10.037 1.00 98.50 188 LYS A N 1
ATOM 1436 C CA . LYS A 1 188 ? 4.152 -7.725 9.529 1.00 98.50 188 LYS A CA 1
ATOM 1437 C C . LYS A 1 188 ? 3.925 -7.993 8.046 1.00 98.50 188 LYS A C 1
ATOM 1439 O O . LYS A 1 188 ? 4.893 -8.054 7.289 1.00 98.50 188 LYS A O 1
ATOM 1444 N N . ASP A 1 189 ? 2.670 -8.119 7.627 1.00 98.50 189 ASP A N 1
ATOM 1445 C CA .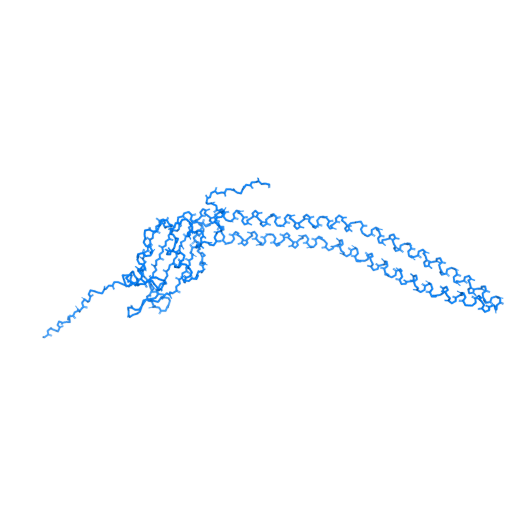 ASP A 1 189 ? 2.313 -8.388 6.235 1.00 98.50 189 ASP A CA 1
ATOM 1446 C C . ASP A 1 189 ? 2.685 -7.210 5.322 1.00 98.50 189 ASP A C 1
ATOM 1448 O O . ASP A 1 189 ? 3.244 -7.414 4.240 1.00 98.50 189 ASP A O 1
ATOM 1452 N N . ALA A 1 190 ? 2.449 -5.971 5.766 1.00 98.25 190 ALA A N 1
ATOM 1453 C CA . ALA A 1 190 ? 2.827 -4.767 5.031 1.00 98.25 190 ALA A CA 1
ATOM 1454 C C . ALA A 1 190 ? 4.352 -4.661 4.859 1.00 98.25 190 ALA A C 1
ATOM 1456 O O . ALA A 1 190 ? 4.841 -4.458 3.743 1.00 98.25 190 ALA A O 1
ATOM 1457 N N . LEU A 1 191 ? 5.116 -4.872 5.936 1.00 98.38 191 LEU A N 1
ATOM 1458 C CA . LEU A 1 191 ? 6.580 -4.871 5.901 1.00 98.38 191 LEU A CA 1
ATOM 1459 C C . LEU A 1 191 ? 7.128 -6.006 5.024 1.00 98.38 191 LEU A C 1
ATOM 1461 O O . LEU A 1 191 ? 8.035 -5.782 4.218 1.00 98.38 191 LEU A O 1
ATOM 1465 N N . ALA A 1 192 ? 6.544 -7.203 5.108 1.00 97.88 192 ALA A N 1
ATOM 1466 C CA . ALA A 1 192 ? 6.909 -8.329 4.255 1.00 97.88 192 ALA A CA 1
ATOM 1467 C C . ALA A 1 192 ? 6.620 -8.045 2.774 1.00 97.88 192 ALA A C 1
ATOM 1469 O O . ALA A 1 192 ? 7.413 -8.415 1.908 1.00 97.88 192 ALA A O 1
ATOM 1470 N N . GLN A 1 193 ? 5.526 -7.350 2.456 1.00 96.25 193 GLN A N 1
ATOM 1471 C CA . GLN A 1 193 ? 5.206 -6.963 1.084 1.00 96.25 193 GLN A CA 1
ATOM 1472 C C . GLN A 1 193 ? 6.170 -5.894 0.542 1.00 96.25 193 GLN A C 1
ATOM 1474 O O . GLN A 1 193 ? 6.564 -5.959 -0.630 1.00 96.25 193 GLN A O 1
ATOM 1479 N N . ILE A 1 194 ? 6.598 -4.942 1.379 1.00 96.06 194 ILE A N 1
ATOM 1480 C CA . ILE A 1 194 ? 7.655 -3.980 1.032 1.00 96.06 194 ILE A CA 1
ATOM 1481 C C . ILE A 1 194 ? 8.963 -4.727 0.736 1.00 96.06 194 ILE A C 1
ATOM 1483 O O . ILE A 1 194 ? 9.587 -4.484 -0.301 1.00 96.06 194 ILE A O 1
ATOM 1487 N N . GLU A 1 195 ? 9.336 -5.690 1.582 1.00 94.81 195 GLU A N 1
ATOM 1488 C CA . GLU A 1 195 ? 10.526 -6.521 1.379 1.00 94.81 195 GLU A CA 1
ATOM 1489 C C . GLU A 1 195 ? 10.435 -7.359 0.107 1.00 94.81 195 GLU A C 1
ATOM 1491 O O . GLU A 1 195 ? 11.350 -7.381 -0.712 1.00 94.81 195 GLU A O 1
ATOM 1496 N N . LYS A 1 196 ? 9.293 -8.000 -0.128 1.00 92.56 196 LYS A N 1
ATOM 1497 C CA . LYS A 1 196 ? 9.056 -8.781 -1.339 1.00 92.56 196 LYS A CA 1
ATOM 1498 C C . LYS A 1 196 ? 9.191 -7.930 -2.600 1.00 92.56 196 LYS A C 1
ATOM 1500 O O . LYS A 1 196 ? 9.641 -8.443 -3.624 1.00 92.56 196 LYS A O 1
ATOM 1505 N N . THR A 1 197 ? 8.812 -6.658 -2.550 1.00 91.38 197 THR A N 1
ATOM 1506 C CA . THR A 1 197 ? 8.819 -5.780 -3.727 1.00 91.38 197 THR A CA 1
ATOM 1507 C C . THR A 1 197 ? 10.202 -5.181 -3.991 1.00 91.38 197 THR A C 1
ATOM 1509 O O . THR A 1 197 ? 10.672 -5.220 -5.126 1.00 91.38 197 THR A O 1
ATOM 1512 N N . TYR A 1 198 ? 10.869 -4.666 -2.955 1.00 93.75 198 TYR A N 1
ATOM 1513 C CA . TYR A 1 198 ? 12.086 -3.851 -3.098 1.00 93.75 198 TYR A CA 1
ATOM 1514 C C . TYR A 1 198 ? 13.329 -4.454 -2.432 1.00 93.75 198 TYR A C 1
ATOM 1516 O O . TYR A 1 198 ? 14.445 -3.975 -2.636 1.00 93.75 198 TYR A O 1
ATOM 1524 N N . GLY A 1 199 ? 13.149 -5.487 -1.612 1.00 94.31 199 GLY A N 1
ATOM 1525 C CA . GLY A 1 199 ? 14.218 -6.181 -0.906 1.00 94.31 199 GLY A CA 1
ATOM 1526 C C . GLY A 1 199 ? 15.210 -6.825 -1.865 1.00 94.31 199 GLY A C 1
ATOM 1527 O O . GLY A 1 199 ? 14.833 -7.473 -2.846 1.00 94.31 199 GLY A O 1
ATOM 1528 N N . GLY A 1 200 ? 16.496 -6.614 -1.583 1.00 95.50 200 GLY A N 1
ATOM 1529 C CA . GLY A 1 200 ? 17.595 -7.225 -2.324 1.00 95.50 200 GLY A CA 1
ATOM 1530 C C . GLY A 1 200 ? 17.734 -6.780 -3.782 1.00 95.50 200 GLY A C 1
ATOM 1531 O O . GLY A 1 200 ? 18.444 -7.452 -4.520 1.00 95.50 200 GLY A O 1
ATOM 1532 N N . VAL A 1 201 ? 17.093 -5.696 -4.232 1.00 97.12 201 VAL A N 1
ATOM 1533 C CA . VAL A 1 201 ? 17.264 -5.202 -5.610 1.00 97.12 201 VAL A CA 1
ATOM 1534 C C . VAL A 1 201 ? 18.702 -4.716 -5.824 1.00 97.12 201 VAL A C 1
ATOM 1536 O O . VAL A 1 201 ? 19.185 -3.830 -5.123 1.00 97.12 201 VAL A O 1
ATOM 1539 N N . THR A 1 202 ? 19.389 -5.293 -6.808 1.00 96.94 202 THR A N 1
ATOM 1540 C CA . THR A 1 202 ? 20.774 -4.955 -7.184 1.00 96.94 202 THR A CA 1
ATOM 1541 C C . THR A 1 202 ? 20.852 -4.176 -8.488 1.00 96.94 202 THR A C 1
ATOM 1543 O O . THR A 1 202 ? 21.814 -3.440 -8.709 1.00 96.94 202 THR A O 1
ATOM 1546 N N . ARG A 1 203 ? 19.839 -4.313 -9.349 1.00 97.12 203 ARG A N 1
ATOM 1547 C CA . ARG A 1 203 ? 19.748 -3.619 -10.633 1.00 97.12 203 ARG A CA 1
ATOM 1548 C C . ARG A 1 203 ? 18.296 -3.294 -10.951 1.00 97.12 203 ARG A C 1
ATOM 1550 O O . ARG A 1 203 ? 17.425 -4.135 -10.756 1.00 97.12 203 ARG A O 1
ATOM 1557 N N . ALA A 1 204 ? 18.067 -2.105 -11.496 1.00 97.81 204 ALA A N 1
ATOM 1558 C CA . ALA A 1 204 ? 16.818 -1.747 -12.149 1.00 97.81 204 ALA A CA 1
ATOM 1559 C C . ALA A 1 204 ? 17.106 -1.461 -13.625 1.00 97.81 204 ALA A C 1
ATOM 1561 O O . ALA A 1 204 ? 17.968 -0.638 -13.940 1.00 97.81 204 ALA A O 1
ATOM 1562 N N . SER A 1 205 ? 16.416 -2.166 -14.514 1.00 98.00 205 SER A N 1
ATOM 1563 C CA . SER A 1 205 ? 16.568 -2.019 -15.955 1.00 98.00 205 SER A CA 1
ATOM 1564 C C . SER A 1 205 ? 15.265 -1.547 -16.568 1.00 98.00 205 SER A C 1
ATOM 1566 O O . SER A 1 205 ? 14.265 -2.246 -16.469 1.00 98.00 205 SER A O 1
ATOM 1568 N N . GLU A 1 206 ? 15.274 -0.392 -17.215 1.00 97.94 206 GLU A N 1
ATOM 1569 C CA . GLU A 1 206 ? 14.177 0.007 -18.089 1.00 97.94 206 GLU A CA 1
ATOM 1570 C C . GLU A 1 206 ? 14.285 -0.765 -19.403 1.00 97.94 206 GLU A C 1
ATOM 1572 O O . GLU A 1 206 ? 15.379 -0.932 -19.949 1.00 97.94 206 GLU A O 1
ATOM 1577 N N . VAL A 1 207 ? 13.156 -1.257 -19.897 1.00 98.12 207 VAL A N 1
ATOM 1578 C CA . VAL A 1 207 ? 13.109 -2.123 -21.066 1.00 98.12 207 VAL A CA 1
ATOM 1579 C C . VAL A 1 207 ? 11.964 -1.707 -21.977 1.00 98.12 207 VAL A C 1
ATOM 1581 O O . VAL A 1 207 ? 10.841 -1.495 -21.521 1.00 98.12 207 VAL A O 1
ATOM 1584 N N . PHE A 1 208 ? 12.255 -1.643 -23.272 1.00 98.06 208 PHE A N 1
ATOM 1585 C CA . PHE A 1 208 ? 11.285 -1.444 -24.340 1.00 98.06 208 PHE A CA 1
ATOM 1586 C C . PHE A 1 208 ? 11.378 -2.613 -25.311 1.00 98.06 208 PHE A C 1
ATOM 1588 O O . PHE A 1 208 ? 12.466 -2.980 -25.750 1.00 98.06 208 PHE A O 1
ATOM 1595 N N . GLN A 1 209 ? 10.235 -3.189 -25.656 1.00 97.81 209 GLN A N 1
ATOM 1596 C CA . GLN A 1 209 ? 10.125 -4.297 -26.590 1.00 97.81 209 GLN A CA 1
ATOM 1597 C C . GLN A 1 209 ? 9.184 -3.930 -27.732 1.00 97.81 209 GLN A C 1
ATOM 1599 O O . GLN A 1 209 ? 8.107 -3.368 -27.515 1.00 97.81 209 GLN A O 1
ATOM 1604 N N . TRP A 1 210 ? 9.570 -4.318 -28.941 1.00 97.62 210 TRP A N 1
ATOM 1605 C CA . TRP A 1 210 ? 8.769 -4.189 -30.151 1.00 97.62 210 TRP A CA 1
ATOM 1606 C C . TRP A 1 210 ? 8.647 -5.535 -30.844 1.00 97.62 210 TRP A C 1
ATOM 1608 O O . TRP A 1 210 ? 9.591 -6.324 -30.861 1.00 97.62 210 TRP A O 1
ATOM 1618 N N . HIS A 1 211 ? 7.513 -5.759 -31.492 1.00 95.12 211 HIS A N 1
ATOM 1619 C CA . HIS A 1 211 ? 7.393 -6.775 -32.524 1.00 95.12 211 HIS A CA 1
ATOM 1620 C C . HIS A 1 211 ? 7.770 -6.175 -33.875 1.00 95.12 211 HIS A C 1
ATOM 1622 O O . HIS A 1 211 ? 7.350 -5.063 -34.200 1.00 95.12 211 HIS A O 1
ATOM 1628 N N . VAL A 1 212 ? 8.534 -6.932 -34.662 1.00 90.44 212 VAL A N 1
ATOM 1629 C CA . VAL A 1 212 ? 8.878 -6.564 -36.040 1.00 90.44 212 VAL A CA 1
ATOM 1630 C C . VAL A 1 212 ? 8.306 -7.607 -36.989 1.00 90.44 212 VAL A C 1
ATOM 1632 O O . VAL A 1 212 ? 8.628 -8.793 -36.882 1.00 90.44 212 VAL A O 1
ATOM 1635 N N . ARG A 1 213 ? 7.449 -7.171 -37.916 1.00 84.25 213 ARG A N 1
ATOM 1636 C CA . ARG A 1 213 ? 6.856 -8.023 -38.954 1.00 84.25 213 ARG A CA 1
ATOM 1637 C C . ARG A 1 213 ? 6.704 -7.231 -40.245 1.00 84.25 213 ARG A C 1
ATOM 1639 O O . ARG A 1 213 ? 6.100 -6.175 -40.223 1.00 84.25 213 ARG A O 1
ATOM 1646 N N . ASP A 1 214 ? 7.219 -7.745 -41.361 1.00 82.81 214 ASP A N 1
ATOM 1647 C CA . ASP A 1 214 ? 7.049 -7.127 -42.688 1.00 82.81 214 ASP A CA 1
ATOM 1648 C C . ASP A 1 214 ? 7.456 -5.628 -42.730 1.00 82.81 214 ASP A C 1
ATOM 1650 O O . ASP A 1 214 ? 6.843 -4.821 -43.423 1.00 82.81 214 ASP A O 1
ATOM 1654 N N . ASN A 1 215 ? 8.510 -5.258 -41.982 1.00 79.12 215 ASN A N 1
ATOM 1655 C CA . ASN A 1 215 ? 8.983 -3.882 -41.717 1.00 79.12 215 ASN A CA 1
ATOM 1656 C C . ASN A 1 215 ? 8.041 -2.983 -40.894 1.00 79.12 215 ASN A C 1
ATOM 1658 O O . ASN A 1 215 ? 8.332 -1.803 -40.705 1.00 79.12 215 ASN A O 1
ATOM 1662 N N . GLU A 1 216 ? 6.947 -3.521 -40.366 1.00 88.75 216 GLU A N 1
ATOM 1663 C CA . GLU A 1 216 ? 6.107 -2.855 -39.380 1.00 88.75 216 GLU A CA 1
ATOM 1664 C C . GLU A 1 216 ? 6.695 -3.035 -37.974 1.00 88.75 216 GLU A C 1
ATOM 1666 O O . GLU A 1 216 ? 7.074 -4.142 -37.576 1.00 88.75 216 GLU A O 1
ATOM 1671 N N . VAL A 1 217 ? 6.771 -1.932 -37.226 1.00 93.38 217 VAL A N 1
ATOM 1672 C CA . VAL A 1 217 ? 7.282 -1.879 -35.853 1.00 93.38 217 VAL A CA 1
ATOM 1673 C C . VAL A 1 217 ? 6.121 -1.593 -34.915 1.00 93.38 217 VAL A C 1
ATOM 1675 O O . VAL A 1 217 ? 5.564 -0.496 -34.912 1.00 93.38 217 VAL A O 1
ATOM 1678 N N . VAL A 1 218 ? 5.768 -2.586 -34.102 1.00 93.25 218 VAL A N 1
ATOM 1679 C CA . VAL A 1 218 ? 4.628 -2.508 -33.185 1.00 93.25 218 VAL A CA 1
ATOM 1680 C C . VAL A 1 218 ? 5.135 -2.545 -31.744 1.00 93.25 218 VAL A C 1
ATOM 1682 O O . VAL A 1 218 ? 5.784 -3.522 -31.364 1.00 93.25 218 VAL A O 1
ATOM 1685 N N . PRO A 1 219 ? 4.847 -1.522 -30.921 1.00 94.44 219 PRO A N 1
ATOM 1686 C CA . PRO A 1 219 ? 5.067 -1.572 -29.479 1.00 94.44 219 PRO A CA 1
ATOM 1687 C C . PRO A 1 219 ? 4.504 -2.846 -28.846 1.00 94.44 219 PRO A C 1
ATOM 1689 O O . PRO A 1 219 ? 3.316 -3.130 -28.985 1.00 94.44 219 PRO A O 1
ATOM 1692 N N . ALA A 1 220 ? 5.348 -3.604 -28.149 1.00 94.44 220 ALA A N 1
ATOM 1693 C CA . ALA A 1 220 ? 4.954 -4.850 -27.497 1.00 94.44 220 ALA A CA 1
ATOM 1694 C C . ALA A 1 220 ? 4.862 -4.682 -25.980 1.00 94.44 220 ALA A C 1
ATOM 1696 O O . ALA A 1 220 ? 3.858 -5.049 -25.374 1.00 94.44 220 ALA A O 1
ATOM 1697 N N . TRP A 1 221 ? 5.897 -4.109 -25.361 1.00 96.38 221 TRP A N 1
ATOM 1698 C CA . TRP A 1 221 ? 5.947 -3.955 -23.911 1.00 96.38 221 TRP A CA 1
ATOM 1699 C C . TRP A 1 221 ? 6.941 -2.882 -23.474 1.00 96.38 221 TRP A C 1
ATOM 1701 O O . TRP A 1 221 ? 8.032 -2.785 -24.028 1.00 96.38 221 TRP A O 1
ATOM 1711 N N . VAL A 1 222 ? 6.591 -2.116 -22.442 1.00 97.25 222 VAL A N 1
ATOM 1712 C CA . VAL A 1 222 ? 7.539 -1.259 -21.727 1.00 97.25 222 VAL A CA 1
ATOM 1713 C C . VAL A 1 222 ? 7.413 -1.499 -20.230 1.00 97.25 222 VAL A C 1
ATOM 1715 O O . VAL A 1 222 ? 6.312 -1.686 -19.703 1.00 97.25 222 VAL A O 1
ATOM 1718 N N . GLY A 1 223 ? 8.538 -1.461 -19.532 1.00 97.50 223 GLY A N 1
ATOM 1719 C CA . GLY A 1 223 ? 8.529 -1.561 -18.087 1.00 97.50 223 GLY A CA 1
ATOM 1720 C C . GLY A 1 223 ? 9.907 -1.502 -17.466 1.00 97.50 223 GLY A C 1
ATOM 1721 O O . GLY A 1 223 ? 10.901 -1.176 -18.114 1.00 97.50 223 GLY A O 1
ATOM 1722 N N . VAL A 1 224 ? 9.945 -1.837 -16.182 1.00 97.56 224 VAL A N 1
ATOM 1723 C CA . VAL A 1 224 ? 11.181 -1.973 -15.418 1.00 97.56 224 VAL A CA 1
ATOM 1724 C C . VAL A 1 224 ? 11.336 -3.413 -14.964 1.00 97.56 224 VAL A C 1
ATOM 1726 O O . VAL A 1 224 ? 10.417 -4.001 -14.397 1.00 97.56 224 VAL A O 1
ATOM 1729 N N . GLU A 1 225 ? 12.519 -3.970 -15.167 1.00 97.19 225 GLU A N 1
ATOM 1730 C CA . GLU A 1 225 ? 12.930 -5.241 -14.594 1.00 97.19 225 GLU A CA 1
ATOM 1731 C C . GLU A 1 225 ? 13.875 -5.006 -13.416 1.00 97.19 225 GLU A C 1
ATOM 1733 O O . GLU A 1 225 ? 14.945 -4.410 -13.551 1.00 97.19 225 GLU A O 1
ATOM 1738 N N . LEU A 1 226 ? 13.475 -5.489 -12.244 1.00 97.12 226 LEU A N 1
ATOM 1739 C CA . LEU A 1 226 ? 14.256 -5.423 -11.017 1.00 97.12 226 LEU A CA 1
ATOM 1740 C C . LEU A 1 226 ? 14.981 -6.747 -10.819 1.00 97.12 226 LEU A C 1
ATOM 1742 O O . LEU A 1 226 ? 14.339 -7.758 -10.547 1.00 97.12 226 LEU A O 1
ATOM 1746 N N . THR A 1 227 ? 16.305 -6.747 -10.946 1.00 96.88 227 THR A N 1
ATOM 1747 C CA . THR A 1 227 ? 17.138 -7.907 -10.604 1.00 96.88 227 THR A CA 1
ATOM 1748 C C . THR A 1 227 ? 17.444 -7.890 -9.115 1.00 96.88 227 THR A C 1
ATOM 1750 O O . THR A 1 227 ? 17.865 -6.859 -8.582 1.00 96.88 227 THR A O 1
ATOM 1753 N N . LYS A 1 228 ? 17.269 -9.031 -8.451 1.00 95.75 228 LYS A N 1
ATOM 1754 C CA . LYS A 1 228 ? 17.557 -9.208 -7.028 1.00 95.75 228 LYS A CA 1
ATOM 1755 C C . LYS A 1 228 ? 18.877 -9.940 -6.781 1.00 95.75 228 LYS A C 1
ATOM 1757 O O . LYS A 1 228 ? 19.469 -10.518 -7.688 1.00 95.75 228 LYS A O 1
ATOM 1762 N N . GLN A 1 229 ? 19.349 -9.908 -5.535 1.00 94.56 229 GLN A N 1
ATOM 1763 C CA . GLN A 1 229 ? 20.567 -10.595 -5.085 1.00 94.56 229 GLN A CA 1
ATOM 1764 C C . GLN A 1 229 ? 20.512 -12.114 -5.293 1.00 94.56 229 GLN A C 1
ATOM 1766 O O . GLN A 1 229 ? 21.540 -12.718 -5.580 1.00 94.56 229 GLN A O 1
ATOM 1771 N N . ASP A 1 230 ? 19.328 -12.719 -5.188 1.00 92.44 230 ASP A N 1
ATOM 1772 C CA . ASP A 1 230 ? 19.099 -14.150 -5.432 1.00 92.44 230 ASP A CA 1
ATOM 1773 C C . ASP A 1 230 ? 19.039 -14.516 -6.930 1.00 92.44 230 ASP A C 1
ATOM 1775 O O . ASP A 1 230 ? 18.823 -15.674 -7.280 1.00 92.44 230 ASP A O 1
ATOM 1779 N N . GLY A 1 231 ? 19.229 -13.536 -7.822 1.00 92.75 231 GLY A N 1
ATOM 1780 C CA . GLY A 1 231 ? 19.155 -13.699 -9.272 1.00 92.75 231 GLY A CA 1
ATOM 1781 C C . GLY A 1 231 ? 17.736 -13.658 -9.841 1.00 92.75 231 GLY A C 1
ATOM 1782 O O . GLY A 1 231 ? 17.584 -13.664 -11.062 1.00 92.75 231 GLY A O 1
ATOM 1783 N N . SER A 1 232 ? 16.698 -13.580 -9.002 1.00 92.75 232 SER A N 1
ATOM 1784 C CA . SER A 1 232 ? 15.321 -13.441 -9.473 1.00 92.75 232 SER A CA 1
ATOM 1785 C C . SER A 1 232 ? 15.068 -12.058 -10.075 1.00 92.75 232 SER A C 1
ATOM 1787 O O . SER A 1 232 ? 15.723 -11.064 -9.739 1.00 92.75 232 SER A O 1
ATOM 1789 N N . THR A 1 233 ? 14.090 -11.990 -10.978 1.00 93.31 233 THR A N 1
ATOM 1790 C CA . THR A 1 233 ? 13.675 -10.750 -11.636 1.00 93.31 233 THR A CA 1
ATOM 1791 C C . THR A 1 233 ? 12.198 -10.480 -11.407 1.00 93.31 233 THR A C 1
ATOM 1793 O O . THR A 1 233 ? 11.367 -11.371 -11.581 1.00 93.31 233 THR A O 1
ATOM 1796 N N . VAL A 1 234 ? 11.858 -9.237 -11.075 1.00 93.00 234 VAL A N 1
ATOM 1797 C CA . VAL A 1 234 ? 10.469 -8.765 -10.990 1.00 93.00 234 VAL A CA 1
ATOM 1798 C C . VAL A 1 234 ? 10.228 -7.758 -12.104 1.00 93.00 234 VAL A C 1
ATOM 1800 O O . VAL A 1 234 ? 10.967 -6.783 -12.214 1.00 93.00 234 VAL A O 1
ATOM 1803 N N . ARG A 1 235 ? 9.191 -7.980 -12.915 1.00 94.25 235 ARG A N 1
ATOM 1804 C CA . ARG A 1 235 ? 8.769 -7.039 -13.959 1.00 94.25 235 ARG A CA 1
ATOM 1805 C C . ARG A 1 235 ? 7.705 -6.100 -13.413 1.00 94.25 235 ARG A C 1
ATOM 1807 O O . ARG A 1 235 ? 6.794 -6.531 -12.709 1.00 94.25 235 ARG A O 1
ATOM 1814 N N . GLN A 1 236 ? 7.828 -4.826 -13.747 1.00 93.81 236 GLN A N 1
ATOM 1815 C CA . GLN A 1 236 ? 6.840 -3.803 -13.455 1.00 93.81 236 GLN A CA 1
ATOM 1816 C C . GLN A 1 236 ? 6.431 -3.127 -14.753 1.00 93.81 236 GLN A C 1
ATOM 1818 O O . GLN A 1 236 ? 7.243 -2.456 -15.390 1.00 93.81 236 GLN A O 1
ATOM 1823 N N . ASP A 1 237 ? 5.168 -3.288 -15.122 1.00 95.75 237 ASP A N 1
ATOM 1824 C CA . ASP A 1 237 ? 4.642 -2.715 -16.352 1.00 95.75 237 ASP A CA 1
ATOM 1825 C C . ASP A 1 237 ? 4.558 -1.192 -16.263 1.00 95.75 237 ASP A C 1
ATOM 1827 O O . ASP A 1 237 ? 4.347 -0.601 -15.191 1.00 95.75 237 ASP A O 1
ATOM 1831 N N . ARG A 1 238 ? 4.723 -0.551 -17.419 1.00 95.56 238 ARG A N 1
ATOM 1832 C CA . ARG A 1 238 ? 4.532 0.885 -17.592 1.00 95.56 238 ARG A CA 1
ATOM 1833 C C . ARG A 1 238 ? 3.656 1.167 -18.808 1.00 95.56 238 ARG A C 1
ATOM 1835 O O . ARG A 1 238 ? 3.499 0.345 -19.707 1.00 95.56 238 ARG A O 1
ATOM 1842 N N . GLY A 1 239 ? 3.051 2.350 -18.826 1.00 94.38 239 GLY A N 1
ATOM 1843 C CA . GLY A 1 239 ? 2.255 2.795 -19.963 1.00 94.38 239 GLY A CA 1
ATOM 1844 C C . GLY A 1 239 ? 3.156 3.304 -21.084 1.00 94.38 239 GLY A C 1
ATOM 1845 O O . GLY A 1 239 ? 3.756 4.362 -20.935 1.00 94.38 239 GLY A O 1
ATOM 1846 N N . TRP A 1 240 ? 3.188 2.616 -22.230 1.00 94.00 240 TRP A N 1
ATOM 1847 C CA . TRP A 1 240 ? 4.034 2.960 -23.388 1.00 94.00 240 TRP A CA 1
ATOM 1848 C C . TRP A 1 240 ? 4.050 4.448 -23.743 1.00 94.00 240 TRP A C 1
ATOM 1850 O O . TRP A 1 240 ? 5.106 5.070 -23.846 1.00 94.00 240 TRP A O 1
ATOM 1860 N N . GLN A 1 241 ? 2.863 5.035 -23.904 1.00 92.19 241 GLN A N 1
ATOM 1861 C CA . GLN A 1 241 ? 2.737 6.441 -24.280 1.00 92.19 241 GLN A CA 1
ATOM 1862 C C . GLN A 1 241 ? 3.236 7.392 -23.187 1.00 92.19 241 GLN A C 1
ATOM 1864 O O . GLN A 1 241 ? 3.794 8.436 -23.512 1.00 92.19 241 GLN A O 1
ATOM 1869 N N . GLN A 1 242 ? 3.023 7.046 -21.914 1.00 92.06 242 GLN A N 1
ATOM 1870 C CA . GLN A 1 242 ? 3.443 7.863 -20.776 1.00 92.06 242 GLN A CA 1
ATOM 1871 C C . GLN A 1 242 ? 4.960 7.803 -20.613 1.00 92.06 242 GLN A C 1
ATOM 1873 O O . GLN A 1 242 ? 5.589 8.852 -20.565 1.00 92.06 242 GLN A O 1
ATOM 1878 N N . THR A 1 243 ? 5.548 6.604 -20.632 1.00 93.88 243 THR A N 1
ATOM 1879 C CA . THR A 1 243 ? 6.996 6.415 -20.479 1.00 93.88 243 THR A CA 1
ATOM 1880 C C . THR A 1 243 ? 7.781 7.076 -21.602 1.00 93.88 243 THR A C 1
ATOM 1882 O O . THR A 1 243 ? 8.739 7.782 -21.323 1.00 93.88 243 THR A O 1
ATOM 1885 N N . LEU A 1 244 ? 7.365 6.924 -22.867 1.00 93.06 244 LEU A N 1
ATOM 1886 C CA . LEU A 1 244 ? 8.056 7.604 -23.968 1.00 93.06 244 LEU A CA 1
ATOM 1887 C C . LEU A 1 244 ? 7.899 9.121 -23.914 1.00 93.06 244 LEU A C 1
ATOM 1889 O O . LEU A 1 244 ? 8.857 9.832 -24.191 1.00 93.06 244 LEU A O 1
ATOM 1893 N N . ARG A 1 245 ? 6.711 9.634 -23.573 1.00 93.06 245 ARG A N 1
ATOM 1894 C CA . ARG A 1 245 ? 6.519 11.083 -23.445 1.00 93.06 245 ARG A CA 1
ATOM 1895 C C . ARG A 1 245 ? 7.380 11.647 -22.322 1.00 93.06 245 ARG A C 1
ATOM 1897 O O . ARG A 1 245 ? 7.985 12.692 -22.515 1.00 93.06 245 ARG A O 1
ATOM 1904 N N . ASP A 1 246 ? 7.425 10.972 -21.181 1.00 94.25 246 ASP A N 1
ATOM 1905 C CA . ASP A 1 246 ? 8.291 11.349 -20.070 1.00 94.25 246 ASP A CA 1
ATOM 1906 C C . ASP A 1 246 ? 9.756 11.352 -20.515 1.00 94.25 246 ASP A C 1
ATOM 1908 O O . ASP A 1 246 ? 10.395 12.391 -20.463 1.00 94.25 246 ASP A O 1
ATOM 1912 N N . LEU A 1 247 ? 10.228 10.260 -21.120 1.00 93.62 247 LEU A N 1
ATOM 1913 C CA . LEU A 1 247 ? 11.592 10.107 -21.633 1.00 93.62 247 LEU A CA 1
ATOM 1914 C C . LEU A 1 247 ? 12.003 11.186 -22.650 1.00 93.62 247 LEU A C 1
ATOM 1916 O O . LEU A 1 247 ? 13.160 11.601 -22.692 1.00 93.62 247 LEU A O 1
ATOM 1920 N N . LEU A 1 248 ? 11.077 11.640 -23.496 1.00 92.44 248 LEU A N 1
ATOM 1921 C CA . LEU A 1 248 ? 11.346 12.712 -24.458 1.00 92.44 248 LEU A CA 1
ATOM 1922 C C . LEU A 1 248 ? 11.521 14.082 -23.781 1.00 92.44 248 LEU A C 1
ATOM 1924 O O . LEU A 1 248 ? 12.266 14.914 -24.294 1.00 92.44 248 LEU A O 1
ATOM 1928 N N . ASN A 1 249 ? 10.877 14.308 -22.633 1.00 92.38 249 ASN A N 1
ATOM 1929 C CA . ASN A 1 249 ? 10.941 15.571 -21.887 1.00 92.38 249 ASN A CA 1
ATOM 1930 C C . ASN A 1 249 ? 11.983 15.552 -20.754 1.00 92.38 249 ASN A C 1
ATOM 1932 O O . ASN A 1 249 ? 12.547 16.590 -20.411 1.00 92.38 249 ASN A O 1
ATOM 1936 N N . HIS A 1 250 ? 12.260 14.369 -20.212 1.00 92.50 250 HIS A N 1
ATOM 1937 C CA . HIS A 1 250 ? 13.066 14.100 -19.030 1.00 92.50 250 HIS A CA 1
ATOM 1938 C C . HIS A 1 250 ? 14.041 12.972 -19.366 1.00 92.50 250 HIS A C 1
ATOM 1940 O O . HIS A 1 250 ? 13.643 11.865 -19.721 1.00 92.50 250 HIS A O 1
ATOM 1946 N N . ARG A 1 251 ? 15.349 13.245 -19.313 1.00 90.50 251 ARG A N 1
ATOM 1947 C CA . ARG A 1 251 ? 16.392 12.287 -19.745 1.00 90.50 251 ARG A CA 1
ATOM 1948 C C . ARG A 1 251 ? 17.426 11.979 -18.667 1.00 90.50 251 ARG A C 1
ATOM 1950 O O . ARG A 1 251 ? 18.372 11.240 -18.954 1.00 90.50 251 ARG A O 1
ATOM 1957 N N . GLY A 1 252 ? 17.270 12.554 -17.474 1.00 91.44 252 GLY A N 1
ATOM 1958 C CA . GLY A 1 252 ? 18.211 12.461 -16.364 1.00 91.44 252 GLY A CA 1
ATOM 1959 C C . GLY A 1 252 ? 17.625 11.751 -15.153 1.00 91.44 252 GLY A C 1
ATOM 1960 O O . GLY A 1 252 ? 16.857 10.800 -15.284 1.00 91.44 252 GLY A O 1
ATOM 1961 N N . ASP A 1 253 ? 18.036 12.185 -13.965 1.00 90.94 253 ASP A N 1
ATOM 1962 C CA . ASP A 1 253 ? 17.612 11.556 -12.714 1.00 90.94 253 ASP A CA 1
ATOM 1963 C C . ASP A 1 253 ? 16.092 11.694 -12.496 1.00 90.94 253 ASP A C 1
ATOM 1965 O O . ASP A 1 253 ? 15.463 10.765 -12.001 1.00 90.94 253 ASP A O 1
ATOM 1969 N N . ASP A 1 254 ? 15.479 12.779 -12.975 1.00 92.25 254 ASP A N 1
ATOM 1970 C CA . ASP A 1 254 ? 14.024 12.985 -13.009 1.00 92.25 254 ASP A CA 1
ATOM 1971 C C . ASP A 1 254 ? 13.274 11.833 -13.700 1.00 92.25 254 ASP A C 1
ATOM 1973 O O . ASP A 1 254 ? 12.308 11.288 -13.165 1.00 92.25 254 ASP A O 1
ATOM 1977 N N . HIS A 1 255 ? 13.785 11.369 -14.839 1.00 95.25 255 HIS A N 1
ATOM 1978 C CA . HIS A 1 255 ? 13.234 10.207 -15.531 1.00 95.25 255 HIS A CA 1
ATOM 1979 C C . HIS A 1 255 ? 13.432 8.902 -14.748 1.00 95.25 255 HIS A C 1
ATOM 1981 O O . HIS A 1 255 ? 12.561 8.034 -14.757 1.00 95.25 255 HIS A O 1
ATOM 1987 N N . VAL A 1 256 ? 14.561 8.746 -14.041 1.00 96.00 256 VAL A N 1
ATOM 1988 C CA . VAL A 1 256 ? 14.802 7.563 -13.193 1.00 96.00 256 VAL A CA 1
ATOM 1989 C C . VAL A 1 256 ? 13.751 7.481 -12.083 1.00 96.00 256 VAL A C 1
ATOM 1991 O O . VAL A 1 256 ? 13.225 6.400 -11.817 1.00 96.00 256 VAL A O 1
ATOM 1994 N N . HIS A 1 257 ? 13.410 8.612 -11.466 1.00 95.44 257 HIS A N 1
ATOM 1995 C CA . HIS A 1 257 ? 12.333 8.696 -10.482 1.00 95.44 257 HIS A CA 1
ATOM 1996 C C . HIS A 1 257 ? 10.975 8.341 -11.090 1.00 95.44 257 HIS A C 1
ATOM 1998 O O . HIS A 1 257 ? 10.289 7.444 -10.585 1.00 95.44 257 HIS A O 1
ATOM 2004 N N . ALA A 1 258 ? 10.628 8.968 -12.217 1.00 94.62 258 ALA A N 1
ATOM 2005 C CA . ALA A 1 258 ? 9.365 8.742 -12.910 1.00 94.62 258 ALA A CA 1
ATOM 2006 C C . ALA A 1 258 ? 9.185 7.272 -13.324 1.00 94.62 258 ALA A C 1
ATOM 2008 O O . ALA A 1 258 ? 8.181 6.643 -12.986 1.00 94.62 258 ALA A O 1
ATOM 2009 N N . VAL A 1 259 ? 10.178 6.668 -13.986 1.00 95.12 259 VAL A N 1
ATOM 2010 C CA . VAL A 1 259 ? 10.079 5.281 -14.466 1.00 95.12 259 VAL A CA 1
ATOM 2011 C C . VAL A 1 259 ? 10.059 4.266 -13.318 1.00 95.12 259 VAL A C 1
ATOM 2013 O O . VAL A 1 259 ? 9.434 3.207 -13.429 1.00 95.12 259 VAL A O 1
ATOM 2016 N N . LEU A 1 260 ? 10.676 4.577 -12.176 1.00 95.38 260 LEU A N 1
ATOM 2017 C CA . LEU A 1 260 ? 10.637 3.734 -10.978 1.00 95.38 260 LEU A CA 1
ATOM 2018 C C . LEU A 1 260 ? 9.418 3.998 -10.083 1.00 95.38 260 LEU A C 1
ATOM 2020 O O . LEU A 1 260 ? 9.237 3.267 -9.109 1.00 95.38 260 LEU A O 1
ATOM 2024 N N . ASN A 1 261 ? 8.560 4.967 -10.428 1.00 94.19 261 ASN A N 1
ATOM 2025 C CA . ASN A 1 261 ? 7.466 5.457 -9.584 1.00 94.19 261 ASN A CA 1
ATOM 2026 C C . ASN A 1 261 ? 7.946 5.838 -8.168 1.00 94.19 261 ASN A C 1
ATOM 2028 O O . ASN A 1 261 ? 7.271 5.558 -7.173 1.00 94.19 261 ASN A O 1
ATOM 2032 N N . VAL A 1 262 ? 9.131 6.447 -8.074 1.00 94.94 262 VAL A N 1
ATOM 2033 C CA . VAL A 1 262 ? 9.704 6.936 -6.816 1.00 94.94 262 VAL A CA 1
ATOM 2034 C C . VAL A 1 262 ? 9.503 8.451 -6.738 1.00 94.94 262 VAL A C 1
ATOM 2036 O O . VAL A 1 262 ? 9.897 9.145 -7.670 1.00 94.94 262 VAL A O 1
ATOM 2039 N N . PRO A 1 263 ? 8.921 8.987 -5.650 1.00 93.19 263 PRO A N 1
ATOM 2040 C CA . PRO A 1 263 ? 8.752 10.429 -5.482 1.00 93.19 263 PRO A CA 1
ATOM 2041 C C . PRO A 1 263 ? 10.071 11.212 -5.562 1.00 93.19 263 PRO A C 1
ATOM 2043 O O . PRO A 1 263 ? 11.101 10.757 -5.064 1.00 93.19 263 PRO A O 1
ATOM 2046 N N . ASP A 1 264 ? 10.031 12.422 -6.123 1.00 90.12 264 ASP A N 1
ATOM 2047 C CA . ASP A 1 264 ? 11.214 13.282 -6.321 1.00 90.12 264 ASP A CA 1
ATOM 2048 C C . ASP A 1 264 ? 11.913 13.687 -5.014 1.00 90.12 264 ASP A C 1
ATOM 2050 O O . ASP A 1 264 ? 13.101 14.001 -5.007 1.00 90.12 264 ASP A O 1
ATOM 2054 N N . ASN A 1 265 ? 11.205 13.652 -3.881 1.00 89.25 265 ASN A N 1
ATOM 2055 C CA . ASN A 1 265 ? 11.769 13.984 -2.572 1.00 89.25 265 ASN A CA 1
ATOM 2056 C C . ASN A 1 265 ? 12.650 12.873 -1.968 1.00 89.25 265 ASN A C 1
ATOM 2058 O O . ASN A 1 265 ? 13.163 13.061 -0.865 1.00 89.25 265 ASN A O 1
ATOM 2062 N N . ILE A 1 266 ? 12.805 11.730 -2.646 1.00 90.81 266 ILE A N 1
ATOM 2063 C CA . ILE A 1 266 ? 13.626 10.601 -2.193 1.00 90.81 266 ILE A CA 1
ATOM 2064 C C . ILE A 1 266 ? 14.932 10.567 -2.979 1.00 90.81 266 ILE A C 1
ATOM 2066 O O . ILE A 1 266 ? 14.964 10.103 -4.106 1.00 90.81 266 ILE A O 1
ATOM 2070 N N . ALA A 1 267 ? 16.042 10.990 -2.392 1.00 87.12 267 ALA A N 1
ATOM 2071 C CA . ALA A 1 267 ? 17.343 10.912 -3.047 1.00 87.12 267 ALA A CA 1
ATOM 2072 C C . ALA A 1 267 ? 18.024 9.552 -2.815 1.00 87.12 267 ALA A C 1
ATOM 2074 O O . ALA A 1 267 ? 17.970 8.970 -1.726 1.00 87.12 267 ALA A O 1
ATOM 2075 N N . ALA A 1 268 ? 18.754 9.064 -3.821 1.00 78.31 268 ALA A N 1
ATOM 2076 C CA . ALA A 1 268 ? 19.632 7.909 -3.657 1.00 78.31 268 ALA A CA 1
ATOM 2077 C C . ALA A 1 268 ? 20.661 8.178 -2.539 1.00 78.31 268 ALA A C 1
ATOM 2079 O O . ALA A 1 268 ? 21.417 9.146 -2.597 1.00 78.31 268 ALA A O 1
ATOM 2080 N N . GLY A 1 269 ? 20.694 7.317 -1.518 1.00 65.31 269 GLY A N 1
ATOM 2081 C CA . GLY A 1 269 ? 21.605 7.459 -0.376 1.00 65.31 269 GLY A CA 1
ATOM 2082 C C . GLY A 1 269 ? 21.090 8.317 0.787 1.00 65.31 269 GLY A C 1
ATOM 2083 O O . GLY A 1 269 ? 21.817 8.466 1.767 1.00 65.31 269 GLY A O 1
ATOM 2084 N N . GLN A 1 270 ? 19.854 8.831 0.744 1.00 57.81 270 GLN A N 1
ATOM 2085 C CA . GLN A 1 270 ? 19.208 9.347 1.956 1.00 57.81 270 GLN A CA 1
ATOM 2086 C C . GLN A 1 270 ? 18.927 8.188 2.922 1.00 57.81 270 GLN A C 1
ATOM 2088 O O . GLN A 1 270 ? 18.116 7.304 2.645 1.00 57.81 270 GLN A O 1
ATOM 2093 N N . GLN A 1 271 ? 19.603 8.193 4.072 1.00 46.81 271 GLN A N 1
ATOM 2094 C CA . GLN A 1 271 ? 19.099 7.492 5.250 1.00 46.81 271 GLN A CA 1
ATOM 2095 C C . GLN A 1 271 ? 17.893 8.274 5.791 1.00 46.81 271 GLN A C 1
ATOM 2097 O O . GLN A 1 271 ? 17.926 9.508 5.747 1.00 46.81 271 GLN A O 1
ATOM 2102 N N . PRO A 1 272 ? 16.849 7.603 6.311 1.00 46.47 272 PRO A N 1
ATOM 2103 C CA . PRO A 1 272 ? 15.750 8.296 6.966 1.00 46.47 272 PRO A CA 1
ATOM 2104 C C . PRO A 1 272 ? 16.312 9.189 8.071 1.00 46.47 272 PRO A C 1
ATOM 2106 O O . PRO A 1 272 ? 17.097 8.730 8.905 1.00 46.47 272 PRO A O 1
ATOM 2109 N N . SER A 1 273 ? 15.942 10.469 8.070 1.00 40.25 273 SER A N 1
ATOM 2110 C CA . SER A 1 273 ? 16.195 11.327 9.220 1.00 40.25 273 SER A CA 1
ATOM 2111 C C . SER A 1 273 ? 15.442 10.725 10.400 1.00 40.25 273 SER A C 1
ATOM 2113 O O . SER A 1 273 ? 14.215 10.656 10.375 1.00 40.25 273 SER A O 1
ATOM 2115 N N . ALA A 1 274 ? 16.173 10.246 11.406 1.00 33.44 274 ALA A N 1
ATOM 2116 C CA . ALA A 1 274 ? 15.579 9.919 12.691 1.00 33.44 274 ALA A CA 1
ATOM 2117 C C . ALA A 1 274 ? 14.925 11.203 13.222 1.00 33.44 274 ALA A C 1
ATOM 2119 O O . ALA A 1 274 ? 15.606 12.211 13.412 1.00 33.44 274 ALA A O 1
ATOM 2120 N N . SER A 1 275 ? 13.603 11.195 13.349 1.00 33.62 275 SER A N 1
ATOM 2121 C CA . SER A 1 275 ? 12.817 12.218 14.043 1.00 33.62 275 SER A CA 1
ATOM 2122 C C . SER A 1 275 ? 12.023 11.519 15.124 1.00 33.62 275 SER A C 1
ATOM 2124 O O . SER A 1 275 ? 11.450 10.456 14.794 1.00 33.62 275 SER A O 1
#

Foldseek 3Di:
DDDPDPDPPDPDDDLQSLQQQDADPLGNVHGPVRLPPPFQQFPDKDWDWDADPVRFIKIKIKGFGDLLLLLLVLLLLVLLVVLVVVLVVVVVVLVVVLVVLVCQLVVLVVQLVVLVVVLVVLVVVLVVLVVVCVVPVDPVSVVVSVVSVVVSVVSVVSNVVSVVSNVVSVVSNVCSVVVNVVSVVVSVVSNVVSCVVSNQFPTKMWMWMWTADPSDTHTDFTAIWTQGPVRDIDTDGDDPSVLSVCSNVHRHVSSSCVRSVHDPVRDRPDDPDDD

Sequence (275 aa):
MAILSLALSGCGRSEIDTVKATAVPQDATHTYDTALSNRSSCKKDEWHSFKDETNRTVVEYRCELKSGAALLAAFRQQKIADTQRDFQGFYHGLDQTTEQASHNPEAAEKELADAQSKLAQLQSQTDTAKSNATASGDPGALRQAMVNQDDVAAAQRAVEQAQQHLDDAKTTLTGLPQERARFEQQEKDALAQIEKTYGGVTRASEVFQWHVRDNEVVPAWVGVELTKQDGSTVRQDRGWQQTLRDLLNHRGDDHVHAVLNVPDNIAAGQQPSAS

pLDDT: mean 90.16, std 13.45, range [33.44, 98.5]